Protein AF-A0A6A5R6V5-F1 (afdb_monomer_lite)

Sequence (221 aa):
SQDVYDMLATLRASPEIQVDLPNLWADQGAGVAKPYTSAFLTALYIQCYESSQWHLCDLVADTWIRALQAANAQSHTSADRQRPLWRANAALEARFRAGRMGFKRDAVNLHIDVEDPVVHADVASFHAERLRELYAHTRPRAGARLLWADAVALAGRGVEGRFAACPEKWHPELCFDVMCTALRLVGRKLTLKIEERYEGAWCRYHEHGRHGLPCYRRLAA

Structure (mmCIF, N/CA/C/O backbone):
data_AF-A0A6A5R6V5-F1
#
_entry.id   AF-A0A6A5R6V5-F1
#
loop_
_atom_site.group_PDB
_atom_site.id
_atom_site.type_symbol
_atom_site.label_atom_id
_atom_site.label_alt_id
_atom_site.label_comp_id
_atom_site.label_asym_id
_atom_site.label_entity_id
_atom_site.label_seq_id
_atom_site.pdbx_PDB_ins_code
_atom_site.Cartn_x
_atom_site.Cartn_y
_atom_site.Cartn_z
_atom_site.occupancy
_atom_site.B_iso_or_equiv
_atom_site.auth_seq_id
_atom_site.auth_comp_id
_atom_site.auth_asym_id
_atom_site.auth_atom_id
_atom_site.pdbx_PDB_model_num
ATOM 1 N N . SER A 1 1 ? 4.387 14.420 12.772 1.00 79.38 1 SER A N 1
ATOM 2 C CA . SER A 1 1 ? 3.888 15.734 12.315 1.00 79.38 1 SER A CA 1
ATOM 3 C C . SER A 1 1 ? 2.587 16.020 13.034 1.00 79.38 1 SER A C 1
ATOM 5 O O . SER A 1 1 ? 1.855 15.057 13.239 1.00 79.38 1 SER A O 1
ATOM 7 N N . GLN A 1 2 ? 2.297 17.272 13.400 1.00 85.75 2 GLN A N 1
ATOM 8 C CA . GLN A 1 2 ? 1.015 17.644 14.017 1.00 85.75 2 GLN A CA 1
ATOM 9 C C . GLN A 1 2 ? -0.165 17.246 13.113 1.00 85.75 2 GLN A C 1
ATOM 11 O O . GLN A 1 2 ? -1.058 16.546 13.573 1.00 85.75 2 GLN A O 1
ATOM 16 N N . ASP A 1 3 ? -0.050 17.480 11.799 1.00 88.38 3 ASP A N 1
ATOM 17 C CA . ASP A 1 3 ? -1.062 17.100 10.802 1.00 88.38 3 ASP A CA 1
ATOM 18 C C . ASP A 1 3 ? -1.464 15.608 10.857 1.00 88.38 3 ASP A C 1
ATOM 20 O O . ASP A 1 3 ? -2.609 15.252 10.595 1.00 88.38 3 ASP A O 1
ATOM 24 N N . VAL A 1 4 ? -0.523 14.706 11.177 1.00 92.50 4 VAL A N 1
ATOM 25 C CA . VAL A 1 4 ? -0.802 13.257 11.264 1.00 92.50 4 VAL A CA 1
ATOM 26 C C . VAL A 1 4 ? -1.625 12.943 12.511 1.00 92.50 4 VAL A C 1
ATOM 28 O O . VAL A 1 4 ? -2.528 12.110 12.454 1.00 92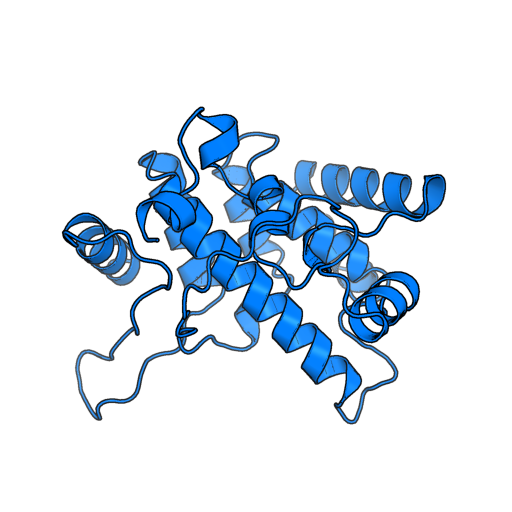.50 4 VAL A O 1
ATOM 31 N N . TYR A 1 5 ? -1.334 13.617 13.626 1.00 91.94 5 TYR A N 1
ATOM 32 C CA . TY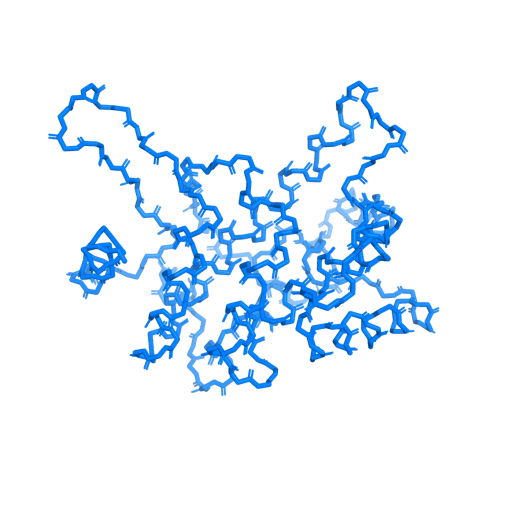R A 1 5 ? -2.111 13.477 14.854 1.00 91.94 5 TYR A CA 1
ATOM 33 C C . TYR A 1 5 ? -3.516 14.051 14.688 1.00 91.94 5 TYR A C 1
ATOM 35 O O . TYR A 1 5 ? -4.475 13.400 15.097 1.00 91.94 5 TYR A O 1
ATOM 43 N N . ASP A 1 6 ? -3.645 15.207 14.038 1.00 91.12 6 ASP A N 1
ATOM 44 C CA . ASP A 1 6 ? -4.939 15.844 13.782 1.00 91.12 6 ASP A CA 1
ATOM 45 C C . ASP A 1 6 ? -5.804 14.983 12.851 1.00 91.12 6 ASP A C 1
ATOM 47 O O . ASP A 1 6 ? -6.993 14.775 13.106 1.00 91.12 6 ASP A O 1
ATOM 51 N N . MET A 1 7 ? -5.195 14.392 11.816 1.00 93.38 7 MET A N 1
ATOM 52 C CA . MET A 1 7 ? -5.863 13.425 10.944 1.00 93.38 7 MET A CA 1
ATOM 53 C C . MET A 1 7 ? -6.328 12.188 11.718 1.00 93.38 7 MET A C 1
ATOM 55 O O . MET A 1 7 ? -7.483 11.784 11.610 1.00 93.38 7 MET A O 1
ATOM 59 N N . LEU A 1 8 ? -5.460 11.596 12.544 1.00 93.88 8 LEU A N 1
ATOM 60 C CA . LEU A 1 8 ? -5.829 10.437 13.356 1.00 93.88 8 LEU A CA 1
ATOM 61 C C . LEU A 1 8 ? -6.948 10.772 14.353 1.00 93.88 8 LEU A C 1
ATOM 63 O O . LEU A 1 8 ? -7.854 9.964 14.551 1.00 93.88 8 LEU A O 1
ATOM 67 N N . ALA A 1 9 ? -6.907 11.952 14.973 1.00 92.75 9 ALA A N 1
ATOM 68 C CA . ALA A 1 9 ? -7.961 12.424 15.863 1.00 92.75 9 ALA A CA 1
ATOM 69 C C . ALA A 1 9 ? -9.291 12.580 15.114 1.00 92.75 9 ALA A C 1
ATOM 71 O O . ALA A 1 9 ? -10.316 12.110 15.604 1.00 92.75 9 ALA A O 1
ATOM 72 N N . THR A 1 10 ? -9.259 13.148 13.906 1.00 92.50 10 THR A N 1
ATOM 73 C CA . THR A 1 10 ? -10.432 13.295 13.031 1.00 92.50 10 THR A CA 1
ATOM 74 C C . THR A 1 10 ? -11.035 11.936 12.678 1.00 92.50 10 THR A C 1
ATOM 76 O O . THR A 1 10 ? -12.225 11.716 12.887 1.00 92.50 10 THR A O 1
ATOM 79 N N . LEU A 1 11 ? -10.207 10.988 12.230 1.00 93.44 11 LEU A N 1
ATOM 80 C CA . LEU A 1 11 ? -10.645 9.632 11.886 1.00 93.44 11 LEU A CA 1
ATOM 81 C C . LEU A 1 11 ? -11.260 8.894 13.083 1.00 93.44 11 LEU A C 1
ATOM 83 O O . LEU A 1 11 ? -12.240 8.176 12.926 1.00 93.44 11 LEU A O 1
ATOM 87 N N . ARG A 1 12 ? -10.704 9.079 14.286 1.00 92.12 12 ARG A N 1
ATOM 88 C CA . ARG A 1 12 ? -11.209 8.458 15.522 1.00 92.12 12 ARG A CA 1
ATOM 89 C C . ARG A 1 12 ? -12.477 9.110 16.060 1.00 92.12 12 ARG A C 1
ATOM 91 O O . ARG A 1 12 ? -13.238 8.446 16.756 1.00 92.12 12 ARG A O 1
ATOM 98 N N . ALA A 1 13 ? -12.659 10.403 15.809 1.00 91.62 13 ALA A N 1
ATOM 99 C CA . ALA A 1 13 ? -13.844 11.143 16.221 1.00 91.62 13 ALA A CA 1
ATOM 100 C C . ALA A 1 13 ? -15.041 10.893 15.292 1.00 91.62 13 ALA A C 1
ATOM 102 O O . ALA A 1 13 ? -16.168 11.211 15.670 1.00 91.62 13 ALA A O 1
ATOM 103 N N . SER A 1 14 ? -14.811 10.331 14.099 1.00 89.31 14 SER A N 1
ATOM 104 C CA . SER A 1 14 ? -15.886 10.018 13.164 1.00 89.31 14 SER A CA 1
ATOM 105 C C . SER A 1 14 ? -16.826 8.946 13.736 1.00 89.31 14 SER A C 1
ATOM 107 O O . SER A 1 14 ? -16.354 7.888 14.162 1.00 89.31 14 SER A O 1
ATOM 109 N N . PRO A 1 15 ? -18.153 9.180 13.740 1.00 85.88 15 PRO A N 1
ATOM 110 C CA . PRO A 1 15 ? -19.129 8.177 14.159 1.00 85.88 15 PRO A CA 1
ATOM 111 C C . PRO A 1 15 ? -19.318 7.062 13.116 1.00 85.88 15 PRO A C 1
ATOM 113 O O . PRO A 1 15 ? -19.868 6.011 13.441 1.00 85.88 15 PRO A O 1
ATOM 116 N N . GLU A 1 16 ? -18.870 7.282 11.877 1.00 88.81 16 GLU A N 1
ATOM 117 C CA . GLU A 1 16 ? -19.032 6.359 10.754 1.00 88.81 16 GLU A CA 1
ATOM 118 C C . GLU A 1 16 ? -17.730 5.616 10.442 1.00 88.81 16 GLU A C 1
ATOM 120 O O . GLU A 1 16 ? -16.633 6.184 10.494 1.00 88.81 16 GLU A O 1
ATOM 125 N N . ILE A 1 17 ? -17.845 4.342 10.050 1.00 89.44 17 ILE A N 1
ATOM 126 C CA . ILE A 1 17 ? -16.700 3.564 9.571 1.00 89.44 17 ILE A CA 1
ATOM 127 C C . ILE A 1 17 ? -16.262 4.117 8.216 1.00 89.44 17 ILE A C 1
ATOM 129 O O . ILE A 1 17 ? -16.944 3.949 7.211 1.00 89.44 17 ILE A O 1
ATOM 133 N N . GLN A 1 18 ? -15.098 4.757 8.203 1.00 91.25 18 GLN A N 1
ATOM 134 C CA . GLN A 1 18 ? -14.532 5.365 7.003 1.00 91.25 18 GLN A CA 1
ATOM 135 C C . GLN A 1 18 ? -14.108 4.292 5.991 1.00 91.25 18 GLN A C 1
ATOM 137 O O . GLN A 1 18 ? -13.439 3.320 6.359 1.00 91.25 18 GLN A O 1
ATOM 142 N N . VAL A 1 19 ? -14.483 4.477 4.721 1.00 90.25 19 VAL A N 1
ATOM 143 C CA . VAL A 1 19 ? -14.123 3.589 3.596 1.00 90.25 19 VAL A CA 1
ATOM 144 C C . VAL A 1 19 ? -13.002 4.155 2.715 1.00 90.25 19 VAL A C 1
ATOM 146 O O . VAL A 1 19 ? -12.266 3.386 2.086 1.00 90.25 19 VAL A O 1
ATOM 149 N N . ASP A 1 20 ? -12.794 5.468 2.791 1.00 89.69 20 ASP A N 1
ATOM 150 C CA . ASP A 1 20 ? -11.700 6.262 2.227 1.00 89.69 20 ASP A CA 1
ATOM 151 C C . ASP A 1 20 ? -11.066 7.185 3.286 1.00 89.69 20 ASP A C 1
ATOM 153 O O . ASP A 1 20 ? -11.563 7.352 4.401 1.00 89.69 20 ASP A O 1
ATOM 157 N N . LEU A 1 21 ? -9.881 7.719 2.972 1.00 92.62 21 LEU A N 1
ATOM 158 C CA . LEU A 1 21 ? -9.271 8.764 3.792 1.00 92.62 21 LEU A CA 1
ATOM 159 C C . LEU A 1 21 ? -9.893 10.114 3.411 1.00 92.62 21 LEU A C 1
ATOM 161 O O . LEU A 1 21 ? -9.999 10.404 2.219 1.00 92.62 21 LEU A O 1
ATOM 165 N N . PRO A 1 22 ? -10.210 10.987 4.382 1.00 90.81 22 PRO A N 1
ATOM 166 C CA . PRO A 1 22 ? -10.761 12.304 4.088 1.00 90.81 22 PRO A CA 1
ATOM 167 C C . PRO A 1 22 ? -9.733 13.178 3.362 1.00 90.81 22 PRO A C 1
ATOM 169 O O . PRO A 1 22 ? -8.525 13.001 3.514 1.00 90.81 22 PRO A O 1
ATOM 172 N N . ASN A 1 23 ? -10.184 14.175 2.605 1.00 88.19 23 ASN A N 1
ATOM 173 C CA . ASN A 1 23 ? -9.272 15.119 1.961 1.00 88.19 23 ASN A CA 1
ATOM 174 C C . ASN A 1 23 ? -8.498 15.953 2.996 1.00 88.19 23 ASN A C 1
ATOM 176 O O . ASN A 1 23 ? -9.068 16.441 3.973 1.00 88.19 23 ASN A O 1
ATOM 180 N N . LEU A 1 24 ? -7.197 16.150 2.761 1.00 85.62 24 LEU A N 1
ATOM 181 C CA . LEU A 1 24 ? -6.406 17.131 3.502 1.00 85.62 24 LEU A CA 1
ATOM 182 C C . LEU A 1 24 ? -6.682 18.519 2.926 1.00 85.62 24 LEU A C 1
ATOM 184 O O . LEU A 1 2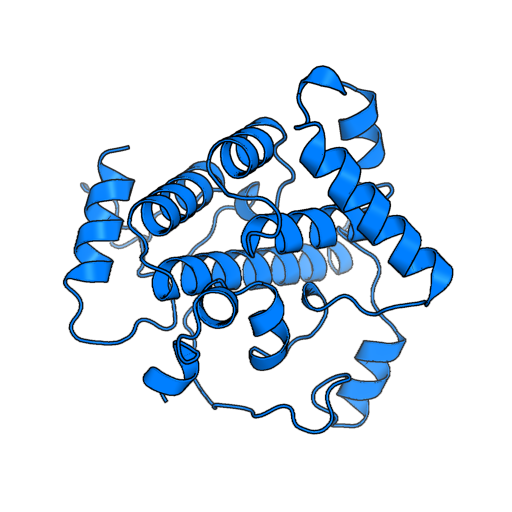4 ? -6.701 18.690 1.711 1.00 85.62 24 LEU A O 1
ATOM 188 N N . TRP A 1 25 ? -6.816 19.526 3.780 1.00 83.12 25 TRP A N 1
ATOM 189 C CA . TRP A 1 25 ? -7.005 20.916 3.363 1.00 83.12 25 TRP A CA 1
ATOM 190 C C . TRP A 1 25 ? -5.857 21.773 3.895 1.00 83.12 25 TRP A C 1
ATOM 192 O O . TRP A 1 25 ? -5.294 21.476 4.946 1.00 83.12 25 TRP A O 1
ATOM 202 N N . ALA A 1 26 ? -5.461 22.804 3.150 1.00 71.62 26 ALA A N 1
ATOM 203 C CA . ALA A 1 26 ? -4.475 23.768 3.630 1.00 71.62 26 ALA A CA 1
ATOM 204 C C . ALA A 1 26 ? -5.142 24.794 4.563 1.00 71.62 26 ALA A C 1
ATOM 206 O O . ALA A 1 26 ? -6.213 25.306 4.236 1.00 71.62 26 ALA A O 1
ATOM 207 N N . ASP A 1 27 ? -4.478 25.145 5.671 1.00 64.50 27 ASP A N 1
ATOM 208 C CA . ASP A 1 27 ? -4.989 26.077 6.697 1.00 64.50 27 ASP A CA 1
ATOM 209 C C . ASP A 1 27 ? -5.347 27.470 6.152 1.00 64.50 27 ASP A C 1
ATOM 211 O O . ASP A 1 27 ? -6.126 28.206 6.756 1.00 64.50 27 ASP A O 1
ATOM 215 N N . GLN A 1 28 ? -4.776 27.855 5.007 1.00 57.41 28 GLN A N 1
ATOM 216 C CA . GLN A 1 28 ? -4.964 29.167 4.395 1.00 57.41 28 GLN A CA 1
ATOM 217 C C . GLN A 1 28 ? -5.173 29.056 2.878 1.00 57.41 28 GLN A C 1
ATOM 219 O O . GLN A 1 28 ? -4.309 29.419 2.085 1.00 57.41 28 GLN A O 1
ATOM 224 N N . GLY A 1 29 ? -6.359 28.601 2.469 1.00 49.41 29 GLY A N 1
ATOM 225 C CA . GLY A 1 29 ? -6.965 29.075 1.224 1.00 49.41 29 GLY A CA 1
ATOM 226 C C . GLY A 1 29 ? -7.241 28.054 0.116 1.00 49.41 29 GLY A C 1
ATOM 227 O O . GLY A 1 29 ? -6.498 27.109 -0.130 1.00 49.41 29 GLY A O 1
ATOM 228 N N . ALA A 1 30 ? -8.320 28.377 -0.603 1.00 56.09 30 ALA A N 1
ATOM 229 C CA . ALA A 1 30 ? -8.713 27.956 -1.950 1.00 56.09 30 ALA A CA 1
ATOM 230 C C . ALA A 1 30 ? -9.536 26.673 -2.150 1.00 56.09 30 ALA A C 1
ATOM 232 O O . ALA A 1 30 ? -9.847 26.377 -3.299 1.00 56.09 30 ALA A O 1
ATOM 233 N N . GLY A 1 31 ? -9.956 25.941 -1.111 1.00 69.75 31 GLY A N 1
ATOM 234 C CA . GLY A 1 31 ? -10.801 24.752 -1.332 1.00 69.75 31 GLY A CA 1
ATOM 235 C C . GLY A 1 31 ? -10.143 23.727 -2.269 1.00 69.75 31 GLY A C 1
ATOM 236 O O . GLY A 1 31 ? -10.831 23.000 -2.981 1.00 69.75 31 GLY A O 1
ATOM 237 N N . VAL A 1 32 ? -8.805 23.694 -2.288 1.00 76.75 32 VAL A N 1
ATOM 238 C CA . VAL A 1 32 ? -8.000 22.718 -3.025 1.00 76.75 32 VAL A CA 1
ATOM 239 C C . VAL A 1 32 ? -7.457 21.714 -2.020 1.00 76.75 32 VAL A C 1
ATOM 241 O O . VAL A 1 32 ? -6.798 22.093 -1.050 1.00 76.75 32 VAL A O 1
ATOM 244 N N . ALA A 1 33 ? -7.734 20.433 -2.255 1.00 83.94 33 ALA A N 1
ATOM 245 C CA . ALA A 1 33 ? -7.231 19.364 -1.410 1.00 83.94 33 ALA A CA 1
ATOM 246 C C . ALA A 1 33 ? -5.699 19.256 -1.528 1.00 83.94 33 ALA A C 1
ATOM 248 O O . ALA A 1 33 ? -5.141 19.165 -2.626 1.00 83.94 33 ALA A O 1
ATOM 249 N N . LYS A 1 34 ? -5.009 19.256 -0.385 1.00 90.12 34 LYS A N 1
ATOM 250 C CA . LYS A 1 34 ? -3.578 18.963 -0.272 1.00 90.12 34 LYS A CA 1
ATOM 251 C C . LYS A 1 34 ? -3.375 17.467 -0.548 1.00 90.12 34 LYS A C 1
ATOM 253 O O . LYS A 1 34 ? -4.055 16.644 0.060 1.00 90.12 34 LYS A O 1
ATOM 258 N N . PRO A 1 35 ? -2.436 17.082 -1.424 1.00 93.31 35 PRO A N 1
ATOM 259 C CA . PRO A 1 35 ? -2.226 15.678 -1.720 1.00 93.31 35 PRO A CA 1
ATOM 260 C C . PRO A 1 35 ? -1.561 14.950 -0.542 1.00 93.31 35 PRO A C 1
ATOM 262 O O . PRO A 1 35 ? -0.609 15.457 0.062 1.00 93.31 35 PRO A O 1
ATOM 265 N N . TYR A 1 36 ? -2.008 13.730 -0.253 1.00 95.75 36 TYR A N 1
ATOM 266 C CA . TYR A 1 36 ? -1.311 12.820 0.656 1.00 95.75 36 TYR A CA 1
ATOM 267 C C . TYR A 1 36 ? 0.047 12.427 0.076 1.00 95.75 36 TYR A C 1
ATOM 269 O O . TYR A 1 36 ? 0.132 12.007 -1.074 1.00 95.75 36 TYR A O 1
ATOM 277 N N . THR A 1 37 ? 1.112 12.527 0.870 1.00 97.00 37 THR A N 1
ATOM 278 C CA . THR A 1 37 ? 2.468 12.118 0.467 1.00 97.00 37 THR A CA 1
ATOM 279 C C . THR A 1 37 ? 2.832 10.749 1.031 1.00 97.00 37 THR A C 1
ATOM 281 O O . THR A 1 37 ? 2.224 10.276 1.998 1.00 97.00 37 THR A O 1
ATOM 284 N N . SER A 1 38 ? 3.879 10.125 0.483 1.00 97.25 38 SER A N 1
ATOM 285 C CA . SER A 1 38 ? 4.420 8.867 1.023 1.00 97.25 3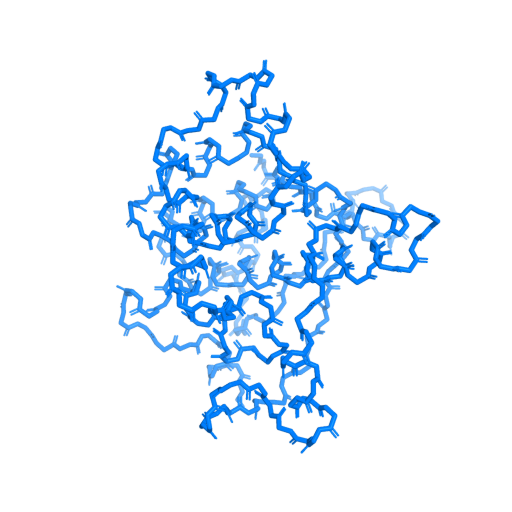8 SER A CA 1
ATOM 286 C C . SER A 1 38 ? 4.819 8.994 2.496 1.00 97.25 38 SER A C 1
ATOM 288 O O . SER A 1 38 ? 4.548 8.100 3.299 1.00 97.25 38 SER A O 1
ATOM 290 N N . ALA A 1 39 ? 5.418 10.131 2.865 1.00 97.50 39 ALA A N 1
ATOM 291 C CA . ALA A 1 39 ? 5.825 10.433 4.230 1.00 97.50 39 ALA A CA 1
ATOM 292 C C . ALA A 1 39 ? 4.623 10.514 5.176 1.00 97.50 39 ALA A C 1
ATOM 294 O O . ALA A 1 39 ? 4.655 9.923 6.254 1.00 97.50 39 ALA A O 1
ATOM 295 N N . PHE A 1 40 ? 3.555 11.201 4.757 1.00 97.38 40 PHE A N 1
ATOM 296 C CA . PHE A 1 40 ? 2.345 11.334 5.560 1.00 97.38 40 PHE A CA 1
ATOM 297 C C . PHE A 1 40 ? 1.670 9.981 5.786 1.00 97.38 40 PHE A C 1
ATOM 299 O O . PHE A 1 40 ? 1.410 9.617 6.929 1.00 97.38 40 PHE A O 1
ATOM 306 N N . LEU A 1 41 ? 1.422 9.215 4.717 1.00 97.88 41 LEU A N 1
ATOM 307 C CA . LEU A 1 41 ? 0.736 7.922 4.820 1.00 97.88 41 LEU A CA 1
ATOM 308 C C . LEU A 1 41 ? 1.545 6.900 5.623 1.00 97.88 41 LEU A C 1
ATOM 310 O O . LEU A 1 41 ? 0.968 6.142 6.397 1.00 97.88 41 LEU A O 1
ATOM 314 N N . THR A 1 42 ? 2.876 6.904 5.493 1.00 98.44 42 THR A N 1
ATOM 315 C CA . THR A 1 42 ? 3.750 6.028 6.293 1.00 98.44 42 THR A CA 1
ATOM 316 C C . THR A 1 42 ? 3.641 6.363 7.777 1.00 98.44 42 THR A C 1
ATOM 318 O O . THR A 1 42 ? 3.397 5.471 8.587 1.00 98.44 42 THR A O 1
ATOM 321 N N . ALA A 1 43 ? 3.753 7.647 8.130 1.00 98.25 43 ALA A N 1
ATOM 322 C CA . ALA A 1 43 ? 3.619 8.093 9.511 1.00 98.25 43 ALA A CA 1
ATOM 323 C C . ALA A 1 43 ? 2.215 7.813 10.070 1.00 98.25 43 ALA A C 1
ATOM 325 O O . ALA A 1 43 ? 2.097 7.346 11.200 1.00 98.25 43 ALA A O 1
ATOM 326 N N . LEU A 1 44 ? 1.158 8.043 9.282 1.00 98.19 44 LEU A N 1
ATOM 327 C CA . LEU A 1 44 ? -0.217 7.743 9.681 1.00 98.19 44 LEU A CA 1
ATOM 328 C C . LEU A 1 44 ? -0.410 6.243 9.931 1.00 98.19 44 LEU A C 1
ATOM 330 O O . LEU A 1 44 ? -0.945 5.879 10.973 1.00 98.19 44 LEU A O 1
ATOM 334 N N . TYR A 1 45 ? 0.069 5.372 9.035 1.00 98.56 45 TYR A N 1
ATOM 335 C CA . TYR A 1 45 ? -0.005 3.922 9.241 1.00 98.56 45 TYR A CA 1
ATOM 336 C C . TYR A 1 45 ? 0.701 3.505 10.530 1.00 98.56 45 TYR A C 1
ATOM 338 O O . TYR A 1 45 ? 0.136 2.747 11.312 1.00 98.56 45 TYR A O 1
ATOM 346 N N . ILE A 1 46 ? 1.921 4.001 10.762 1.00 98.44 46 ILE A N 1
ATOM 347 C CA . ILE A 1 46 ? 2.694 3.693 11.972 1.00 98.44 46 ILE A CA 1
ATOM 348 C C . ILE A 1 46 ? 1.921 4.117 13.222 1.00 98.44 46 ILE A C 1
ATOM 350 O O . ILE A 1 46 ? 1.749 3.305 14.125 1.00 98.44 46 ILE A O 1
ATOM 354 N N . GLN A 1 47 ? 1.373 5.333 13.246 1.00 98.00 47 GLN A N 1
ATOM 355 C CA . GLN A 1 47 ? 0.586 5.825 14.379 1.00 98.00 47 GLN A CA 1
ATOM 356 C C . GLN A 1 47 ? -0.687 5.000 14.606 1.00 98.00 47 GLN A C 1
ATOM 358 O O . GLN A 1 47 ? -0.988 4.625 15.742 1.00 98.00 47 GLN A O 1
ATOM 363 N N . CYS A 1 48 ? -1.421 4.652 13.544 1.00 97.81 48 CYS A N 1
ATOM 364 C CA . CYS A 1 48 ? -2.567 3.744 13.631 1.00 97.81 48 CYS A CA 1
ATOM 365 C C . CYS A 1 48 ? -2.151 2.375 14.184 1.00 97.81 48 CYS A C 1
ATOM 367 O O . CYS A 1 48 ? -2.852 1.802 15.015 1.00 97.81 48 CYS A O 1
ATOM 369 N N . TYR A 1 49 ? -1.001 1.865 13.749 1.00 98.31 49 TYR A N 1
ATOM 370 C CA . TYR A 1 49 ? -0.493 0.562 14.145 1.00 98.31 49 TYR A CA 1
ATOM 371 C C . TYR A 1 49 ? -0.069 0.538 15.621 1.00 98.31 49 TYR A C 1
ATOM 373 O O . TYR A 1 49 ? -0.466 -0.353 16.370 1.00 98.31 49 TYR A O 1
ATOM 381 N N . GLU A 1 50 ? 0.680 1.545 16.070 1.00 97.06 50 GLU A N 1
ATOM 382 C CA . GLU A 1 50 ? 1.119 1.696 17.462 1.00 97.06 50 GLU A CA 1
ATOM 383 C C . GLU A 1 50 ? -0.068 1.909 18.418 1.00 97.06 50 GLU A C 1
ATOM 385 O O . GLU A 1 50 ? -0.077 1.385 19.531 1.00 97.06 50 GLU A O 1
ATOM 390 N N . SER A 1 51 ? -1.119 2.602 17.967 1.00 97.00 51 SER A N 1
ATOM 391 C CA . SER A 1 51 ? -2.351 2.840 18.737 1.00 97.00 51 SER A CA 1
ATOM 392 C C . SER A 1 51 ? -3.440 1.773 18.550 1.00 97.00 51 SER A C 1
ATOM 394 O O . SER A 1 51 ? -4.578 1.959 18.992 1.00 97.00 51 SER A O 1
ATOM 396 N N . SER A 1 52 ? -3.105 0.642 17.920 1.00 96.94 52 SER A N 1
ATOM 397 C CA . SER A 1 52 ? -4.008 -0.495 17.686 1.00 96.94 52 SER A CA 1
ATOM 398 C C . SER A 1 52 ? -5.300 -0.169 16.922 1.00 96.94 52 SER A C 1
ATOM 400 O O . SER A 1 52 ? -6.318 -0.845 17.071 1.00 96.94 52 SER A O 1
ATOM 402 N N . GLN A 1 53 ? -5.269 0.854 16.070 1.00 96.88 53 GLN A N 1
ATOM 403 C CA . GLN A 1 53 ? -6.376 1.245 15.197 1.00 96.88 53 GLN A CA 1
ATOM 404 C C . GLN A 1 53 ? -6.338 0.420 13.902 1.00 96.88 53 GLN A C 1
ATOM 406 O O . GLN A 1 53 ? -5.980 0.911 12.830 1.00 96.88 53 GLN A O 1
ATOM 411 N N . TRP A 1 54 ? -6.678 -0.868 13.995 1.00 96.94 54 TRP A N 1
ATOM 412 C CA . TRP A 1 54 ? -6.483 -1.826 12.897 1.00 96.94 54 TRP A CA 1
ATOM 413 C C . TRP A 1 54 ? -7.303 -1.509 11.645 1.00 96.94 54 TRP A C 1
ATOM 415 O O . TRP A 1 54 ? -6.772 -1.599 10.545 1.00 96.94 54 TRP A O 1
ATOM 425 N N . HIS A 1 55 ? -8.549 -1.055 11.792 1.00 95.88 55 HIS A N 1
ATOM 426 C CA . HIS A 1 55 ? -9.353 -0.624 10.642 1.00 95.88 55 HIS A CA 1
ATOM 427 C C . HIS A 1 55 ? -8.748 0.597 9.937 1.00 95.88 55 HIS A C 1
ATOM 429 O O . HIS A 1 55 ? -8.790 0.683 8.715 1.00 95.88 55 HIS A O 1
ATOM 435 N N . LEU A 1 56 ? -8.122 1.512 10.683 1.00 96.88 56 LEU A N 1
ATOM 436 C CA . LEU A 1 56 ? -7.432 2.656 10.085 1.00 96.88 56 LEU A CA 1
ATOM 437 C C . LEU A 1 56 ? -6.117 2.239 9.410 1.00 96.88 56 LEU A C 1
ATOM 439 O O . LEU A 1 56 ? -5.742 2.820 8.396 1.00 96.88 56 LEU A O 1
ATOM 443 N N . CYS A 1 57 ? -5.435 1.203 9.912 1.00 97.75 57 CYS A N 1
ATOM 444 C CA . CYS A 1 57 ? -4.313 0.590 9.190 1.00 97.75 57 CYS A CA 1
ATOM 445 C C . CYS A 1 57 ? -4.775 0.032 7.836 1.00 97.75 57 CYS A C 1
ATOM 447 O O . CYS A 1 57 ? -4.107 0.239 6.824 1.00 97.75 57 CYS A O 1
ATOM 449 N N . ASP A 1 58 ? -5.927 -0.644 7.816 1.00 96.31 58 ASP A N 1
ATOM 450 C CA . ASP A 1 58 ? -6.516 -1.220 6.603 1.00 96.31 58 ASP A CA 1
ATOM 451 C C . ASP A 1 58 ? -6.891 -0.139 5.587 1.00 96.31 58 ASP A C 1
ATOM 453 O O . ASP A 1 58 ? -6.592 -0.276 4.403 1.00 96.31 58 ASP A O 1
ATOM 457 N N . LEU A 1 59 ? -7.464 0.966 6.067 1.00 95.50 59 LEU A N 1
ATOM 458 C CA . LEU A 1 59 ? -7.818 2.132 5.264 1.00 95.50 59 LEU A CA 1
ATOM 459 C C . LEU A 1 59 ? -6.601 2.756 4.560 1.00 95.50 59 LEU A C 1
ATOM 461 O O . LEU A 1 59 ? -6.638 3.065 3.364 1.00 95.50 59 LEU A O 1
ATOM 465 N N . VAL A 1 60 ? -5.489 2.901 5.288 1.00 97.25 60 VAL A N 1
ATOM 466 C CA . VAL A 1 60 ? -4.229 3.395 4.713 1.00 97.25 60 VAL A CA 1
ATOM 467 C C . VAL A 1 60 ? -3.639 2.377 3.730 1.00 97.25 60 VAL A C 1
ATOM 469 O O . VAL A 1 60 ? -3.165 2.761 2.659 1.00 97.25 60 VAL A O 1
ATOM 472 N N . ALA A 1 61 ? -3.706 1.079 4.045 1.00 97.12 61 ALA A N 1
ATOM 473 C CA . ALA A 1 61 ? -3.241 0.023 3.149 1.00 97.12 61 ALA A CA 1
ATOM 474 C C . ALA A 1 61 ? -4.012 0.005 1.821 1.00 97.12 61 ALA A C 1
ATOM 476 O O . ALA A 1 61 ? -3.398 -0.119 0.761 1.00 97.12 61 ALA A O 1
ATOM 477 N N . ASP A 1 62 ? -5.327 0.193 1.861 1.00 95.12 62 ASP A N 1
ATOM 478 C CA . ASP A 1 62 ? -6.162 0.260 0.663 1.00 95.12 62 ASP A CA 1
ATOM 479 C C . ASP A 1 62 ? -5.866 1.497 -0.186 1.00 95.12 62 ASP A C 1
ATOM 481 O O . ASP A 1 62 ? -5.772 1.388 -1.411 1.00 95.12 62 ASP A O 1
ATOM 485 N N . THR A 1 63 ? -5.600 2.639 0.454 1.00 95.69 63 THR A N 1
ATOM 486 C CA . THR A 1 63 ? -5.112 3.840 -0.241 1.00 95.69 63 THR A CA 1
ATOM 487 C C . THR A 1 63 ? -3.797 3.560 -0.980 1.00 95.69 63 THR A C 1
ATOM 489 O O . THR A 1 63 ? -3.657 3.919 -2.150 1.00 95.69 63 THR A O 1
ATOM 492 N N . TRP A 1 64 ? -2.837 2.865 -0.354 1.00 97.44 64 TRP A N 1
ATOM 493 C CA . TRP A 1 64 ? -1.599 2.465 -1.038 1.00 97.44 64 TRP A CA 1
ATOM 494 C C . TRP A 1 64 ? -1.844 1.512 -2.203 1.00 97.44 64 TRP A C 1
ATOM 496 O O . TRP A 1 64 ? -1.235 1.686 -3.257 1.00 97.44 64 TRP A O 1
ATOM 506 N N . ILE A 1 65 ? -2.715 0.513 -2.037 1.00 96.19 65 ILE A N 1
ATOM 507 C CA . ILE A 1 65 ? -3.022 -0.450 -3.100 1.00 96.19 65 ILE A CA 1
ATOM 508 C C . ILE A 1 65 ? -3.579 0.276 -4.322 1.00 96.19 65 ILE A C 1
ATOM 510 O O . ILE A 1 65 ? -3.060 0.083 -5.422 1.00 96.19 65 ILE A O 1
ATOM 514 N N . ARG A 1 66 ? -4.573 1.150 -4.135 1.00 94.75 66 ARG A N 1
ATOM 515 C CA . ARG A 1 66 ? -5.177 1.913 -5.235 1.00 94.75 66 ARG A CA 1
ATOM 516 C C . ARG A 1 66 ? -4.178 2.869 -5.879 1.00 94.75 66 ARG A C 1
ATOM 518 O O . ARG A 1 66 ? -4.066 2.877 -7.103 1.00 94.75 66 ARG A O 1
ATOM 525 N N . ALA A 1 67 ? -3.362 3.571 -5.089 1.00 95.69 67 ALA A N 1
ATOM 526 C CA . ALA A 1 67 ? -2.300 4.430 -5.617 1.00 95.69 67 ALA A CA 1
ATOM 527 C C . ALA A 1 67 ? -1.262 3.646 -6.445 1.00 95.69 67 ALA A C 1
ATOM 529 O O . ALA A 1 67 ? -0.874 4.081 -7.530 1.00 95.69 67 ALA A O 1
ATOM 530 N N . LEU A 1 68 ? -0.836 2.467 -5.980 1.00 96.44 68 LEU A N 1
ATOM 531 C CA . LEU A 1 68 ? 0.103 1.602 -6.701 1.00 96.44 68 LEU A CA 1
ATOM 532 C C . LEU A 1 68 ? -0.521 1.025 -7.983 1.00 96.44 68 LEU A C 1
ATOM 534 O O . LEU A 1 68 ? 0.136 0.983 -9.024 1.00 96.44 68 LEU A O 1
ATOM 538 N N . GLN A 1 69 ? -1.792 0.618 -7.940 1.00 94.31 69 GLN A N 1
ATOM 539 C CA . GLN A 1 69 ? -2.528 0.147 -9.116 1.00 94.31 69 GLN A CA 1
ATOM 540 C C . GLN A 1 69 ? -2.712 1.259 -10.156 1.00 94.31 69 GLN A C 1
ATOM 542 O O . GLN A 1 69 ? -2.483 1.016 -11.344 1.00 94.31 69 GLN A O 1
ATOM 547 N N . ALA A 1 70 ? -3.055 2.475 -9.722 1.00 93.69 70 ALA A N 1
ATOM 548 C CA . ALA A 1 70 ? -3.177 3.650 -10.581 1.00 93.69 70 ALA A CA 1
ATOM 549 C C . ALA A 1 70 ? -1.830 4.027 -11.216 1.00 93.69 70 ALA A C 1
ATOM 551 O O . ALA A 1 70 ? -1.749 4.189 -12.435 1.00 93.69 70 ALA A O 1
ATOM 552 N N . ALA A 1 71 ? -0.753 4.071 -10.425 1.00 93.56 71 ALA A N 1
ATOM 553 C CA . ALA A 1 71 ? 0.599 4.327 -10.921 1.00 93.56 71 ALA A CA 1
ATOM 554 C C . ALA A 1 71 ? 1.047 3.259 -11.930 1.00 93.56 71 ALA A C 1
ATOM 556 O O . ALA A 1 71 ? 1.615 3.580 -12.978 1.00 93.56 71 ALA A O 1
ATOM 557 N N . ASN A 1 72 ? 0.738 1.985 -11.668 1.00 93.75 72 ASN A N 1
ATOM 558 C CA . ASN A 1 72 ? 0.999 0.922 -12.625 1.00 93.75 72 ASN A CA 1
ATOM 559 C C . ASN A 1 72 ? 0.204 1.129 -13.921 1.00 93.75 72 ASN A C 1
ATOM 561 O O . ASN A 1 72 ? 0.802 1.125 -14.995 1.00 93.75 72 ASN A O 1
ATOM 565 N N . ALA A 1 73 ? -1.107 1.371 -13.847 1.00 92.00 73 ALA A N 1
ATOM 566 C CA . ALA A 1 73 ? -1.938 1.623 -15.025 1.00 92.00 73 ALA A CA 1
ATOM 567 C C . ALA A 1 73 ? -1.405 2.800 -15.865 1.00 92.00 73 ALA A C 1
ATOM 569 O O . ALA A 1 73 ? -1.244 2.665 -17.079 1.00 92.00 73 ALA A O 1
ATOM 570 N N . GLN A 1 74 ? -1.033 3.906 -15.215 1.00 91.44 74 GLN A N 1
ATOM 571 C CA . GLN A 1 74 ? -0.446 5.074 -15.872 1.00 91.44 74 GLN A CA 1
ATOM 572 C C . GLN A 1 74 ? 0.897 4.753 -16.543 1.00 91.44 74 GLN A C 1
ATOM 574 O O . GLN A 1 74 ? 1.166 5.221 -17.653 1.00 91.44 74 GLN A O 1
ATOM 579 N N . SER A 1 75 ? 1.735 3.926 -15.913 1.00 90.31 75 SER A N 1
ATOM 580 C CA . SER A 1 75 ? 3.025 3.524 -16.485 1.00 90.31 75 SER A CA 1
ATOM 581 C C . SER A 1 75 ? 2.871 2.760 -17.810 1.00 90.31 75 SER A C 1
ATOM 583 O O . SER A 1 75 ? 3.663 2.966 -18.729 1.00 90.31 75 SER A O 1
ATOM 585 N N . HIS A 1 76 ? 1.792 1.979 -17.969 1.00 88.38 76 HIS A N 1
ATOM 586 C CA . HIS A 1 76 ? 1.463 1.282 -19.223 1.00 88.38 76 HIS A CA 1
ATOM 587 C C . HIS A 1 76 ? 0.970 2.223 -20.331 1.00 88.38 76 HIS A C 1
ATOM 589 O O . HIS A 1 76 ? 1.102 1.900 -21.513 1.00 88.38 76 HIS A O 1
ATOM 595 N N . THR A 1 77 ? 0.412 3.386 -19.984 1.00 87.19 77 THR A N 1
ATOM 596 C CA . THR A 1 77 ? -0.080 4.367 -20.967 1.00 87.19 77 THR A CA 1
ATOM 597 C C . THR A 1 77 ? 0.940 5.448 -21.313 1.00 87.19 77 THR A C 1
ATOM 599 O O . THR A 1 77 ? 0.860 6.005 -22.409 1.00 87.19 77 THR A O 1
ATOM 602 N N . SER A 1 78 ? 1.886 5.728 -20.410 1.00 82.50 78 SER A N 1
ATOM 603 C CA . SER A 1 78 ? 2.921 6.764 -20.538 1.00 82.50 78 SER A CA 1
ATOM 604 C C . SER A 1 78 ? 3.831 6.575 -21.761 1.00 82.50 78 SER A C 1
ATOM 606 O O . SER A 1 78 ? 3.891 5.492 -22.337 1.00 82.50 78 SER A O 1
ATOM 608 N N . ALA A 1 79 ? 4.568 7.617 -22.162 1.00 74.50 79 ALA A N 1
ATOM 609 C CA . ALA A 1 79 ? 5.545 7.518 -23.253 1.00 74.50 79 ALA A CA 1
ATOM 610 C C . ALA A 1 79 ? 6.671 6.500 -22.960 1.00 74.50 79 ALA A C 1
ATOM 612 O O . ALA A 1 79 ? 7.212 5.901 -23.887 1.00 74.50 79 ALA A O 1
ATOM 613 N N . ASP A 1 80 ? 6.969 6.238 -21.681 1.00 67.38 80 ASP A N 1
ATOM 614 C CA . ASP A 1 80 ? 7.958 5.252 -21.230 1.00 67.38 80 ASP A CA 1
ATOM 615 C C . ASP A 1 80 ? 7.331 3.862 -20.996 1.00 67.38 80 ASP A C 1
ATOM 617 O O . ASP A 1 80 ? 7.551 3.202 -19.979 1.00 67.38 80 ASP A O 1
ATOM 621 N N . ARG A 1 81 ? 6.551 3.362 -21.969 1.00 67.06 81 ARG A N 1
ATOM 622 C CA . ARG A 1 81 ? 5.966 1.998 -21.912 1.00 67.06 81 ARG A CA 1
ATOM 623 C C . ARG A 1 81 ? 7.013 0.889 -21.810 1.00 67.06 81 ARG A C 1
ATOM 625 O O . ARG A 1 81 ? 6.673 -0.265 -21.564 1.00 67.06 81 ARG A O 1
ATOM 632 N N . GLN A 1 82 ? 8.280 1.221 -22.047 1.00 67.81 82 GLN A N 1
ATOM 633 C CA . GLN A 1 82 ? 9.401 0.295 -21.945 1.00 67.81 82 GLN A CA 1
ATOM 634 C C . GLN A 1 82 ? 9.682 -0.095 -20.485 1.00 67.81 82 GLN A C 1
ATOM 636 O O . GLN A 1 82 ? 10.349 -1.104 -20.245 1.00 67.81 82 GLN A O 1
ATOM 641 N N . ARG A 1 83 ? 9.185 0.679 -19.507 1.00 72.62 83 ARG A N 1
ATOM 642 C CA . ARG A 1 83 ? 9.447 0.471 -18.077 1.00 72.62 83 ARG A CA 1
ATOM 643 C C . ARG A 1 83 ? 8.185 0.678 -17.230 1.00 72.62 83 ARG A C 1
ATOM 645 O O . ARG A 1 83 ? 8.129 1.617 -16.437 1.00 72.62 83 ARG A O 1
ATOM 652 N N . PRO A 1 84 ? 7.171 -0.197 -17.363 1.00 83.81 84 PRO A N 1
ATOM 653 C CA . PRO A 1 84 ? 6.018 -0.136 -16.478 1.00 83.81 84 PRO A CA 1
ATOM 654 C C . PRO A 1 84 ? 6.437 -0.388 -15.023 1.00 83.81 84 PRO A C 1
ATOM 656 O O . PRO A 1 84 ? 7.432 -1.080 -14.785 1.00 83.81 84 PRO A O 1
ATOM 659 N N . LEU A 1 85 ? 5.656 0.123 -14.062 1.00 89.75 85 LEU A N 1
ATOM 660 C CA . LEU A 1 85 ? 5.894 -0.102 -12.633 1.00 89.75 85 LEU A CA 1
ATOM 661 C C . LEU A 1 85 ? 5.990 -1.599 -12.348 1.00 89.75 85 LEU A C 1
ATOM 663 O O . LEU A 1 85 ? 6.948 -2.021 -11.715 1.00 89.75 85 LEU A O 1
ATOM 667 N N . TRP A 1 86 ? 5.056 -2.395 -12.878 1.00 91.50 86 TRP A N 1
ATOM 668 C CA . TRP A 1 86 ? 5.203 -3.841 -13.015 1.00 91.50 86 TRP A CA 1
ATOM 669 C C . TRP A 1 86 ? 4.477 -4.383 -14.253 1.00 91.50 86 TRP A C 1
ATOM 671 O O . TRP A 1 86 ? 3.691 -3.711 -14.922 1.00 91.50 86 TRP A O 1
ATOM 681 N N . ARG A 1 87 ? 4.763 -5.639 -14.607 1.00 89.69 87 ARG A N 1
ATOM 682 C CA . ARG A 1 87 ? 4.205 -6.277 -15.811 1.00 89.69 87 ARG A CA 1
ATOM 683 C C . ARG A 1 87 ? 2.704 -6.532 -15.673 1.00 89.69 87 ARG A C 1
ATOM 685 O O . ARG A 1 87 ? 2.231 -6.921 -14.612 1.00 89.69 87 ARG A O 1
ATOM 692 N N . ALA A 1 88 ? 1.967 -6.386 -16.773 1.00 88.94 88 ALA A N 1
ATOM 693 C CA . ALA A 1 88 ? 0.553 -6.741 -16.812 1.00 88.94 88 ALA A CA 1
ATOM 694 C C . ALA A 1 88 ? 0.349 -8.255 -16.633 1.00 88.94 88 ALA A C 1
ATOM 696 O O . ALA A 1 88 ? 1.053 -9.076 -17.232 1.00 88.94 88 ALA A O 1
ATOM 697 N N . ASN A 1 89 ? -0.660 -8.629 -15.851 1.00 90.56 89 ASN A N 1
ATOM 698 C CA . ASN A 1 89 ? -0.999 -10.020 -15.586 1.00 90.56 89 ASN A CA 1
ATOM 699 C C . ASN A 1 89 ? -2.041 -10.529 -16.585 1.00 90.56 89 ASN A C 1
ATOM 701 O O . ASN A 1 89 ? -3.246 -10.469 -16.350 1.00 90.56 89 ASN A O 1
ATOM 705 N N . ALA A 1 90 ? -1.570 -11.056 -17.716 1.00 90.06 90 ALA A N 1
ATOM 706 C CA . ALA A 1 90 ? -2.440 -11.507 -18.803 1.00 90.06 90 ALA A CA 1
ATOM 707 C C . ALA A 1 90 ? -3.479 -12.560 -18.369 1.00 90.06 90 ALA A C 1
ATOM 709 O O . ALA A 1 90 ? -4.595 -12.577 -18.893 1.00 90.06 90 ALA A O 1
ATOM 710 N N . ALA A 1 91 ? -3.133 -13.424 -17.408 1.00 89.94 91 ALA A N 1
ATOM 711 C CA . ALA A 1 91 ? -4.050 -14.431 -16.886 1.00 89.94 91 ALA A CA 1
ATOM 712 C C . ALA A 1 91 ? -5.190 -13.789 -16.086 1.00 89.94 91 ALA A C 1
ATOM 714 O O . ALA A 1 91 ? -6.348 -14.171 -16.260 1.00 89.94 91 ALA A O 1
ATOM 715 N N . LEU A 1 92 ? -4.880 -12.798 -15.249 1.00 90.31 92 LEU A N 1
ATOM 716 C CA . LEU A 1 92 ? -5.878 -12.039 -14.506 1.00 90.31 92 LEU A CA 1
ATOM 717 C C . LEU A 1 92 ? -6.777 -11.216 -15.445 1.00 90.31 92 LEU A C 1
ATOM 719 O O . LEU A 1 92 ? -8.001 -11.298 -15.348 1.00 90.31 92 LEU A O 1
ATOM 723 N N . GLU A 1 93 ? -6.194 -10.522 -16.426 1.00 90.00 93 GLU A N 1
ATOM 724 C CA . GLU A 1 93 ? -6.945 -9.754 -17.433 1.00 90.00 93 GLU A CA 1
ATOM 725 C C . GLU A 1 93 ? -7.905 -10.633 -18.246 1.00 90.00 93 GLU A C 1
ATOM 727 O O . GLU A 1 93 ? -9.052 -10.263 -18.504 1.00 90.00 93 GLU A O 1
ATOM 732 N N . ALA A 1 94 ? -7.471 -11.836 -18.637 1.00 90.12 94 ALA A N 1
ATOM 733 C CA . ALA A 1 94 ? -8.332 -12.790 -19.331 1.00 90.12 94 ALA A CA 1
ATOM 734 C C . ALA A 1 94 ? -9.549 -13.196 -18.484 1.00 90.12 94 ALA A C 1
ATOM 736 O O . ALA A 1 94 ? -10.638 -13.382 -19.025 1.00 90.12 94 ALA A O 1
ATOM 737 N N . ARG A 1 95 ? -9.393 -13.293 -17.158 1.00 90.44 95 ARG A N 1
ATOM 738 C CA . ARG A 1 95 ? -10.502 -13.601 -16.245 1.00 90.44 95 ARG A CA 1
ATOM 739 C C . ARG A 1 95 ? -11.482 -12.442 -16.121 1.00 90.44 95 ARG A C 1
ATOM 741 O O . ARG A 1 95 ? -12.683 -12.696 -16.176 1.00 90.44 95 ARG A O 1
ATOM 748 N N . PHE A 1 96 ? -10.994 -11.207 -16.014 1.00 87.88 96 PHE A N 1
ATOM 749 C CA . PHE A 1 96 ? -11.862 -10.027 -15.983 1.00 87.88 96 PHE A CA 1
ATOM 750 C C . PHE A 1 96 ? -12.669 -9.884 -17.275 1.00 87.88 96 PHE A C 1
ATOM 752 O O . PHE A 1 96 ? -13.879 -9.686 -17.216 1.00 87.88 96 PHE A O 1
ATOM 759 N N . ARG A 1 97 ? -12.045 -10.104 -18.441 1.00 89.38 97 ARG A N 1
ATOM 760 C CA . ARG A 1 97 ? -12.761 -10.123 -19.732 1.00 89.38 97 ARG A CA 1
ATOM 761 C C . ARG A 1 97 ? -13.823 -11.221 -19.829 1.00 89.38 97 ARG A C 1
ATOM 763 O O . ARG A 1 97 ? -14.788 -11.062 -20.561 1.00 89.38 97 ARG A O 1
ATOM 770 N N . ALA A 1 98 ? -13.666 -12.309 -19.079 1.00 90.69 98 ALA A N 1
ATOM 771 C CA . ALA A 1 98 ? -14.656 -13.377 -18.965 1.00 90.69 98 ALA A CA 1
ATOM 772 C C . ALA A 1 98 ? -15.718 -13.119 -17.872 1.00 90.69 98 ALA A C 1
ATOM 774 O O . ALA A 1 98 ? -16.403 -14.056 -17.463 1.00 90.69 98 ALA A O 1
ATOM 775 N N . GLY A 1 99 ? -15.817 -11.893 -17.343 1.00 85.25 99 GLY A N 1
ATOM 776 C CA . GLY A 1 99 ? -16.795 -11.518 -16.316 1.00 85.25 99 GLY A CA 1
ATOM 777 C C . GLY A 1 99 ? -16.517 -12.103 -14.928 1.00 85.25 99 GLY A C 1
ATOM 778 O O . GLY A 1 99 ? -17.415 -12.158 -14.092 1.00 85.25 99 GLY A O 1
ATOM 779 N N . ARG A 1 100 ? -15.294 -12.581 -14.655 1.00 85.12 100 ARG A N 1
ATOM 780 C CA . ARG A 1 100 ? -14.923 -13.135 -13.342 1.00 85.12 100 ARG A CA 1
ATOM 781 C C . ARG A 1 100 ? -14.262 -12.070 -12.479 1.00 85.12 100 ARG A C 1
ATOM 783 O O . ARG A 1 100 ? -13.354 -11.395 -12.944 1.00 85.12 100 ARG A O 1
ATOM 790 N N . MET A 1 101 ? -14.606 -12.016 -11.194 1.00 76.31 101 MET A N 1
ATOM 791 C CA . MET A 1 101 ? -14.033 -11.078 -10.215 1.00 76.31 101 MET A CA 1
ATOM 792 C C . MET A 1 101 ? -12.646 -11.516 -9.704 1.00 76.31 101 MET A C 1
ATOM 794 O O . MET A 1 101 ? -12.397 -11.510 -8.511 1.00 76.31 101 MET A O 1
ATOM 798 N N . GLY A 1 102 ? -11.743 -11.959 -10.585 1.00 81.56 102 GLY A N 1
ATOM 799 C CA . GLY A 1 102 ? -10.390 -12.400 -10.215 1.00 81.56 102 GLY A CA 1
ATOM 800 C C . GLY A 1 102 ? -10.259 -13.902 -9.937 1.00 81.56 102 GLY A C 1
ATOM 801 O O . GLY A 1 102 ? -10.994 -14.729 -10.503 1.00 81.56 102 GLY A O 1
ATOM 802 N N . PHE A 1 103 ? -9.260 -14.304 -9.143 1.00 81.00 103 PHE A N 1
ATOM 803 C CA . PHE A 1 103 ? -8.971 -15.731 -8.899 1.00 81.00 103 PHE A CA 1
ATOM 804 C C . PHE A 1 103 ? -9.798 -16.367 -7.777 1.00 81.00 103 PHE A C 1
ATOM 806 O O . PHE A 1 103 ? -9.968 -17.590 -7.775 1.00 81.00 103 PHE A O 1
ATOM 813 N N . LYS A 1 104 ? -10.332 -15.574 -6.844 1.00 75.12 104 LYS A N 1
ATOM 814 C CA . LYS A 1 104 ? -11.191 -16.074 -5.763 1.00 75.12 104 LYS A CA 1
ATOM 815 C C . LYS A 1 104 ? -12.602 -16.344 -6.299 1.00 75.12 104 LYS A C 1
ATOM 817 O O . LYS A 1 104 ? -13.183 -15.494 -6.964 1.00 75.12 104 LYS A O 1
ATOM 822 N N . ARG A 1 105 ? -13.136 -17.546 -6.049 1.00 64.50 105 ARG A N 1
ATOM 823 C CA . ARG A 1 105 ? -14.468 -17.960 -6.541 1.00 64.50 105 ARG A CA 1
ATOM 824 C C . ARG A 1 105 ? -15.612 -17.332 -5.738 1.00 64.50 105 ARG A C 1
ATOM 826 O O . ARG A 1 105 ? -16.657 -17.061 -6.304 1.00 64.50 105 ARG A O 1
ATOM 833 N N . ASP A 1 106 ? -15.379 -17.088 -4.456 1.00 64.56 106 ASP A N 1
ATOM 834 C CA . ASP A 1 106 ? -16.278 -16.499 -3.457 1.00 64.56 106 ASP A CA 1
ATOM 835 C C . ASP A 1 106 ? -15.911 -15.033 -3.161 1.00 64.56 106 ASP A C 1
ATOM 837 O O . ASP A 1 106 ? -16.006 -14.557 -2.029 1.00 64.56 106 ASP A O 1
ATOM 841 N N . ALA A 1 107 ? -15.395 -14.311 -4.158 1.00 67.19 107 ALA A N 1
ATOM 842 C CA . ALA A 1 107 ? -15.230 -12.872 -4.019 1.00 67.19 107 ALA A CA 1
ATOM 843 C C . ALA A 1 107 ? -16.620 -12.246 -3.809 1.00 67.19 107 ALA A C 1
ATOM 845 O O . ALA A 1 107 ? -17.533 -12.495 -4.590 1.00 67.19 107 ALA A O 1
ATOM 846 N N . VAL A 1 108 ? -16.780 -11.472 -2.737 1.00 69.94 108 VAL A N 1
ATOM 847 C CA . VAL A 1 108 ? -18.000 -10.704 -2.473 1.00 69.94 108 VAL A CA 1
ATOM 848 C C . VAL A 1 108 ? -17.732 -9.288 -2.957 1.00 69.94 108 VAL A C 1
ATOM 850 O O . VAL A 1 108 ? -16.724 -8.698 -2.561 1.00 69.94 108 VAL A O 1
ATOM 853 N N . ASN A 1 109 ? -18.602 -8.771 -3.820 1.00 72.12 109 ASN A N 1
ATOM 854 C CA . ASN A 1 109 ? -18.622 -7.352 -4.141 1.00 72.12 109 ASN A CA 1
ATOM 855 C C . ASN A 1 109 ? -19.528 -6.659 -3.121 1.00 72.12 109 ASN A C 1
ATOM 857 O O . ASN A 1 109 ? -20.704 -7.001 -3.030 1.00 72.12 109 ASN A O 1
ATOM 861 N N . LEU A 1 110 ? -18.962 -5.760 -2.316 1.00 77.50 110 LEU A N 1
ATOM 862 C CA . LEU A 1 110 ? -19.709 -5.049 -1.278 1.00 77.50 110 LEU A CA 1
ATOM 863 C C . LEU A 1 110 ? -20.424 -3.804 -1.820 1.00 77.50 110 LEU A C 1
ATOM 865 O O . LEU A 1 110 ? -21.199 -3.218 -1.082 1.00 77.50 110 LEU A O 1
ATOM 869 N N . HIS A 1 111 ? -20.199 -3.429 -3.089 1.00 76.62 111 HIS A N 1
ATOM 870 C CA . HIS A 1 111 ? -20.812 -2.251 -3.721 1.00 76.62 111 HIS A CA 1
ATOM 871 C C . HIS A 1 111 ? -20.620 -0.954 -2.916 1.00 76.62 111 HIS A C 1
ATOM 873 O O . HIS A 1 111 ? -21.502 -0.105 -2.882 1.00 76.62 111 HIS A O 1
ATOM 879 N N . ILE A 1 112 ? -19.464 -0.825 -2.263 1.00 80.88 112 ILE A N 1
ATOM 880 C CA . ILE A 1 112 ? -19.076 0.380 -1.536 1.00 80.88 112 ILE A CA 1
ATOM 881 C C . ILE A 1 112 ? -18.444 1.327 -2.547 1.00 80.88 112 ILE A C 1
ATOM 883 O O . ILE A 1 112 ? -17.419 0.990 -3.146 1.00 80.88 112 ILE A O 1
ATOM 887 N N . ASP A 1 113 ? -19.053 2.492 -2.724 1.00 81.69 113 ASP A N 1
ATOM 888 C CA . ASP A 1 113 ? -18.435 3.580 -3.467 1.00 81.69 113 ASP A CA 1
ATOM 889 C C . ASP A 1 113 ? -17.332 4.193 -2.597 1.00 81.69 113 ASP A C 1
ATOM 891 O O . ASP A 1 113 ? -17.548 4.517 -1.431 1.00 81.69 113 ASP A O 1
ATOM 895 N N . VAL A 1 114 ? -16.125 4.276 -3.152 1.00 84.88 114 VAL A N 1
ATOM 896 C CA . VAL A 1 114 ? -14.943 4.824 -2.480 1.00 84.88 114 VAL A CA 1
ATOM 897 C C . VAL A 1 114 ? -14.498 6.051 -3.256 1.00 84.88 114 VAL A C 1
ATOM 899 O O . VAL A 1 114 ? -14.229 5.957 -4.457 1.00 84.88 114 VAL A O 1
ATOM 902 N N . GLU A 1 115 ? -14.378 7.184 -2.574 1.00 87.50 115 GLU A N 1
ATOM 903 C CA . GLU A 1 115 ? -13.820 8.401 -3.146 1.00 87.50 115 GLU A CA 1
ATOM 904 C C . GLU A 1 115 ? -12.339 8.492 -2.782 1.00 87.50 115 GLU A C 1
ATOM 906 O O . GLU A 1 115 ? -11.953 8.822 -1.661 1.00 87.50 115 GLU A O 1
ATOM 911 N N . ASP A 1 116 ? -11.472 8.159 -3.741 1.00 85.25 116 ASP A N 1
ATOM 912 C CA . ASP A 1 116 ? -10.034 8.213 -3.502 1.00 85.25 116 ASP A CA 1
ATOM 913 C C . ASP A 1 116 ? -9.571 9.645 -3.190 1.00 85.25 116 ASP A C 1
ATOM 915 O O . ASP A 1 116 ? -9.843 10.565 -3.972 1.00 85.25 116 ASP A O 1
ATOM 919 N N . PRO A 1 117 ? -8.817 9.855 -2.092 1.00 90.94 117 PRO A N 1
ATOM 920 C CA . PRO A 1 117 ? -8.274 11.166 -1.790 1.00 90.94 117 PRO A CA 1
ATOM 921 C C . PRO A 1 117 ? -7.241 11.562 -2.843 1.00 90.94 117 PRO A C 1
ATOM 923 O O . PRO A 1 117 ? -6.602 10.725 -3.491 1.00 90.94 117 PRO A O 1
ATOM 926 N N . VAL A 1 118 ? -6.974 12.862 -2.946 1.00 92.00 118 VAL A N 1
ATOM 927 C CA . VAL A 1 118 ? -5.849 13.327 -3.759 1.00 92.00 118 VAL A CA 1
ATOM 928 C C . VAL A 1 118 ? -4.543 12.801 -3.152 1.00 92.00 118 VAL A C 1
ATOM 930 O O . VAL A 1 118 ? -4.201 13.101 -2.008 1.00 92.00 118 VAL A O 1
ATOM 933 N N . VAL A 1 119 ? -3.784 12.026 -3.927 1.00 95.12 119 VAL A N 1
ATOM 934 C CA . VAL A 1 119 ? -2.472 11.488 -3.540 1.00 95.12 119 VAL A CA 1
ATOM 935 C C . VAL A 1 119 ? -1.371 12.077 -4.416 1.00 95.12 119 VAL A C 1
ATOM 937 O O . VAL A 1 119 ? -1.551 12.322 -5.608 1.00 95.12 119 VAL A O 1
ATOM 940 N N . HIS A 1 120 ? -0.205 12.311 -3.826 1.00 96.19 120 HIS A N 1
ATOM 941 C CA . HIS A 1 120 ? 0.980 12.759 -4.540 1.00 96.19 120 HIS A CA 1
ATOM 942 C C . HIS A 1 120 ? 1.653 11.568 -5.247 1.00 96.19 120 HIS A C 1
ATOM 944 O O . HIS A 1 120 ? 1.571 10.425 -4.796 1.00 96.19 120 HIS A O 1
ATOM 950 N N . ALA A 1 121 ? 2.370 11.823 -6.347 1.00 92.44 121 ALA A N 1
ATOM 951 C CA . ALA A 1 121 ? 3.011 10.775 -7.154 1.00 92.44 121 ALA A CA 1
ATOM 952 C C . ALA A 1 121 ? 4.068 9.948 -6.385 1.00 92.44 121 ALA A C 1
ATOM 954 O O . ALA A 1 121 ? 4.415 8.832 -6.778 1.00 92.44 121 ALA A O 1
ATOM 955 N N . ASP A 1 122 ? 4.579 10.478 -5.274 1.00 96.12 122 ASP A N 1
ATOM 956 C CA . ASP A 1 122 ? 5.545 9.792 -4.413 1.00 96.12 122 ASP A CA 1
ATOM 957 C C . ASP A 1 122 ? 4.908 8.666 -3.576 1.00 96.12 122 ASP A C 1
ATOM 959 O O . ASP A 1 122 ? 5.621 7.772 -3.132 1.00 96.12 122 ASP A O 1
ATOM 963 N N . VAL A 1 123 ? 3.580 8.641 -3.404 1.00 96.94 123 VAL A N 1
ATOM 964 C CA . VAL A 1 123 ? 2.873 7.609 -2.620 1.00 96.94 123 VAL A CA 1
ATOM 965 C C . VAL A 1 123 ? 3.124 6.199 -3.155 1.00 96.94 123 VAL A C 1
ATOM 967 O O . VAL A 1 123 ? 3.239 5.263 -2.369 1.00 96.94 123 VAL A O 1
ATOM 970 N N . ALA A 1 124 ? 3.258 6.046 -4.473 1.00 95.25 124 ALA A N 1
ATOM 971 C CA . ALA A 1 124 ? 3.555 4.773 -5.131 1.00 95.25 124 ALA A CA 1
ATOM 972 C C . ALA A 1 124 ? 5.068 4.518 -5.320 1.00 95.25 124 ALA A C 1
ATOM 974 O O . ALA A 1 124 ? 5.464 3.534 -5.945 1.00 95.25 124 ALA A O 1
ATOM 975 N N . SER A 1 125 ? 5.934 5.405 -4.820 1.00 94.50 125 SER A N 1
ATOM 976 C CA . SER A 1 125 ? 7.382 5.315 -5.013 1.00 94.50 125 SER A CA 1
ATOM 977 C C . SER A 1 125 ? 8.070 4.488 -3.924 1.00 94.50 125 SER A C 1
ATOM 979 O O . SER A 1 125 ? 7.813 4.633 -2.732 1.00 94.50 125 SER A O 1
ATOM 981 N N . PHE A 1 126 ? 9.037 3.656 -4.327 1.00 95.00 126 PHE A N 1
ATOM 982 C CA . PHE A 1 126 ? 9.842 2.836 -3.411 1.00 95.00 126 PHE A CA 1
ATOM 983 C C . PHE A 1 126 ? 10.926 3.663 -2.701 1.00 95.00 126 PHE A C 1
ATOM 985 O O . PHE A 1 126 ? 12.101 3.629 -3.083 1.00 95.00 126 PHE A O 1
ATOM 992 N N . HIS A 1 127 ? 10.526 4.443 -1.696 1.00 95.06 127 HIS A N 1
ATOM 993 C CA . HIS A 1 127 ? 11.430 5.222 -0.850 1.00 95.06 127 HIS A CA 1
ATOM 994 C C . HIS A 1 127 ? 12.062 4.339 0.232 1.00 95.06 127 HIS A C 1
ATOM 996 O O . HIS A 1 127 ? 11.383 3.936 1.175 1.00 95.06 127 HIS A O 1
ATOM 1002 N N . ALA A 1 128 ? 13.371 4.080 0.128 1.00 96.00 128 ALA A N 1
ATOM 1003 C CA . ALA A 1 128 ? 14.094 3.228 1.078 1.00 96.00 128 ALA A CA 1
ATOM 1004 C C . ALA A 1 128 ? 13.925 3.691 2.537 1.00 96.00 128 ALA A C 1
ATOM 1006 O O . ALA A 1 128 ? 13.640 2.869 3.401 1.00 96.00 128 ALA A O 1
ATOM 1007 N N . GLU A 1 129 ? 13.997 5.003 2.793 1.00 96.19 129 GLU A N 1
ATOM 1008 C CA . GLU A 1 129 ? 13.840 5.569 4.142 1.00 96.19 129 GLU A CA 1
ATOM 1009 C C . GLU A 1 129 ? 12.442 5.324 4.726 1.00 96.19 129 GLU A C 1
ATOM 1011 O O . GLU A 1 129 ? 12.317 4.927 5.880 1.00 96.19 129 GLU A O 1
ATOM 1016 N N . ARG A 1 130 ? 11.380 5.486 3.922 1.00 97.56 130 ARG A N 1
ATOM 1017 C CA . ARG A 1 130 ? 9.993 5.270 4.378 1.00 97.56 130 ARG A CA 1
ATOM 1018 C C . ARG A 1 130 ? 9.702 3.807 4.640 1.00 97.56 130 ARG A C 1
ATOM 1020 O O . ARG A 1 130 ? 9.071 3.468 5.632 1.00 97.56 130 ARG A O 1
ATOM 1027 N N . LEU A 1 131 ? 10.206 2.928 3.782 1.00 97.88 131 LEU A N 1
ATOM 1028 C CA . LEU A 1 131 ? 10.058 1.496 3.995 1.00 97.88 131 LEU A CA 1
ATOM 1029 C C . LEU A 1 131 ? 10.900 1.018 5.182 1.00 97.88 131 LEU A C 1
ATOM 1031 O O . LEU A 1 131 ? 10.458 0.152 5.929 1.00 97.88 131 LEU A O 1
ATOM 1035 N N . ARG A 1 132 ? 12.077 1.607 5.411 1.00 97.81 132 ARG A N 1
ATOM 1036 C CA . ARG A 1 132 ? 12.864 1.361 6.621 1.00 97.81 132 ARG A CA 1
ATOM 1037 C C . ARG A 1 132 ? 12.122 1.792 7.879 1.00 97.81 132 ARG A C 1
ATOM 1039 O O . ARG A 1 132 ? 12.063 1.004 8.815 1.00 97.81 132 ARG A O 1
ATOM 1046 N N . GLU A 1 133 ? 11.545 2.988 7.880 1.00 98.00 133 GLU A N 1
ATOM 1047 C CA . GLU A 1 133 ? 10.719 3.513 8.973 1.00 98.00 133 GLU A CA 1
ATOM 1048 C C . GLU A 1 133 ? 9.520 2.589 9.248 1.00 98.00 133 GLU A C 1
ATOM 1050 O O . GLU A 1 133 ? 9.335 2.123 10.370 1.00 98.00 133 GLU A O 1
ATOM 1055 N N . LEU A 1 134 ? 8.776 2.206 8.204 1.00 98.38 134 LEU A N 1
ATOM 1056 C CA . LEU A 1 134 ? 7.663 1.259 8.309 1.00 98.38 134 LEU A CA 1
ATOM 1057 C C . LEU A 1 134 ? 8.093 -0.065 8.951 1.00 98.38 134 LEU A C 1
ATOM 1059 O O . LEU A 1 134 ? 7.405 -0.578 9.833 1.00 98.38 134 LEU A O 1
ATOM 1063 N N . TYR A 1 135 ? 9.216 -0.637 8.513 1.00 98.50 135 TYR A N 1
ATOM 1064 C CA . TYR A 1 135 ? 9.725 -1.883 9.079 1.00 98.50 135 TYR A CA 1
ATOM 1065 C C . TYR A 1 135 ? 10.207 -1.696 10.522 1.00 98.50 135 TYR A C 1
ATOM 1067 O O . TYR A 1 135 ? 9.898 -2.532 11.361 1.00 98.50 135 TYR A O 1
ATOM 1075 N N . ALA A 1 136 ? 10.866 -0.592 10.863 1.00 98.25 136 ALA A N 1
ATOM 1076 C CA . ALA A 1 136 ? 11.321 -0.347 12.231 1.00 98.25 136 ALA A CA 1
ATOM 1077 C C . ALA A 1 136 ? 10.166 -0.270 13.255 1.00 98.25 136 ALA A C 1
ATOM 1079 O O . ALA A 1 136 ? 10.353 -0.655 14.406 1.00 98.25 136 ALA A O 1
ATOM 1080 N N . HIS A 1 137 ? 8.976 0.169 12.831 1.00 98.50 137 HIS A N 1
ATOM 1081 C CA . HIS A 1 137 ? 7.833 0.432 13.718 1.00 98.50 137 HIS A CA 1
ATOM 1082 C C . HIS A 1 137 ? 6.687 -0.590 13.643 1.00 98.50 137 HIS A C 1
ATOM 1084 O O . HIS A 1 137 ? 5.680 -0.465 14.337 1.00 98.50 137 HIS A O 1
ATOM 1090 N N . THR A 1 138 ? 6.800 -1.625 12.812 1.00 98.31 138 THR A N 1
ATOM 1091 C CA . THR A 1 138 ? 5.751 -2.651 12.673 1.00 98.31 138 THR A CA 1
ATOM 1092 C C . THR A 1 138 ? 6.299 -4.032 12.992 1.00 98.31 138 THR A C 1
ATOM 1094 O O . THR A 1 138 ? 7.497 -4.263 12.882 1.00 98.31 138 THR A O 1
ATOM 1097 N N . ARG A 1 139 ? 5.448 -4.983 13.397 1.00 97.06 139 ARG A N 1
ATOM 1098 C CA . ARG A 1 139 ? 5.908 -6.350 13.708 1.00 97.06 139 ARG A CA 1
ATOM 1099 C C . ARG A 1 139 ? 6.109 -7.178 12.430 1.00 97.06 139 ARG A C 1
ATOM 1101 O O . ARG A 1 139 ? 5.473 -6.891 11.410 1.00 97.06 139 ARG A O 1
ATOM 1108 N N . PRO A 1 140 ? 6.899 -8.265 12.473 1.00 96.56 140 PRO A N 1
ATOM 1109 C CA . PRO A 1 140 ? 6.964 -9.221 11.374 1.00 96.56 140 PRO A CA 1
ATOM 1110 C C . PRO A 1 140 ? 5.571 -9.672 10.921 1.00 96.56 140 PRO A C 1
ATOM 1112 O O . PRO A 1 140 ? 4.690 -9.934 11.738 1.00 96.56 140 PRO A O 1
ATOM 1115 N N . ARG A 1 141 ? 5.379 -9.795 9.603 1.00 93.62 141 ARG A N 1
ATOM 1116 C CA . ARG A 1 141 ? 4.096 -10.135 8.956 1.00 93.62 141 ARG A CA 1
ATOM 1117 C C . ARG A 1 141 ? 2.996 -9.073 9.047 1.00 93.62 141 ARG A C 1
ATOM 1119 O O . ARG A 1 141 ? 1.874 -9.389 8.640 1.00 93.62 141 ARG A O 1
ATOM 1126 N N . ALA A 1 142 ? 3.284 -7.853 9.510 1.00 97.62 142 ALA A N 1
ATOM 1127 C CA . ALA A 1 142 ? 2.352 -6.734 9.376 1.00 97.62 142 ALA A CA 1
ATOM 1128 C C . ALA A 1 142 ? 1.862 -6.596 7.922 1.00 97.62 142 ALA A C 1
ATOM 1130 O O . ALA A 1 142 ? 2.600 -6.849 6.965 1.00 97.62 142 ALA A O 1
ATOM 1131 N N . GLY A 1 143 ? 0.597 -6.235 7.763 1.00 96.94 143 GLY A N 1
ATOM 1132 C CA . GLY A 1 143 ? -0.108 -6.095 6.502 1.00 96.94 143 GLY A CA 1
ATOM 1133 C C . GLY A 1 143 ? 0.629 -5.207 5.506 1.00 96.94 143 GLY A C 1
ATOM 1134 O O . GLY A 1 143 ? 0.942 -5.662 4.403 1.00 96.94 143 GLY A O 1
ATOM 1135 N N . ALA A 1 144 ? 1.017 -4.003 5.934 1.00 97.88 144 ALA A N 1
ATOM 1136 C CA . ALA A 1 144 ? 1.790 -3.075 5.111 1.00 97.88 144 ALA A CA 1
ATOM 1137 C C . ALA A 1 144 ? 3.171 -3.607 4.706 1.00 97.88 144 ALA A C 1
ATOM 1139 O O . ALA A 1 144 ? 3.592 -3.391 3.572 1.00 97.88 144 ALA A O 1
ATOM 1140 N N . ARG A 1 145 ? 3.866 -4.353 5.578 1.00 98.25 145 ARG A N 1
ATOM 1141 C CA . ARG A 1 145 ? 5.138 -4.999 5.209 1.00 98.25 145 ARG A CA 1
ATOM 114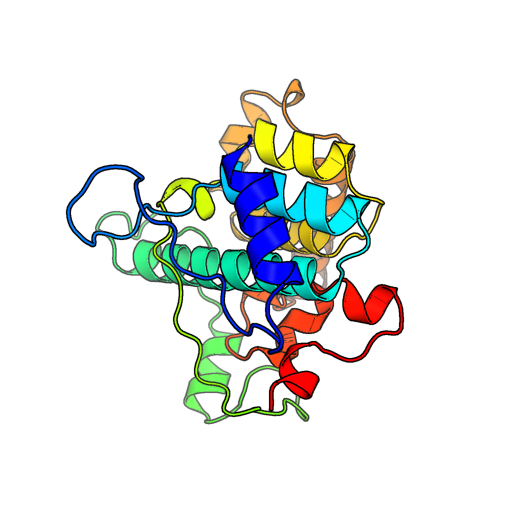2 C C . ARG A 1 145 ? 4.930 -5.991 4.063 1.00 98.25 145 ARG A C 1
ATOM 1144 O O . ARG A 1 145 ? 5.656 -5.952 3.076 1.00 98.25 145 ARG A O 1
ATOM 1151 N N . LEU A 1 146 ? 3.891 -6.830 4.152 1.00 97.50 146 LEU A N 1
ATOM 1152 C CA . LEU A 1 146 ? 3.560 -7.771 3.076 1.00 97.50 146 LEU A CA 1
ATOM 1153 C C . LEU A 1 146 ? 3.164 -7.055 1.782 1.00 97.50 146 LEU A C 1
ATOM 1155 O O . LEU A 1 146 ? 3.554 -7.500 0.706 1.00 97.50 146 LEU A O 1
ATOM 1159 N N . LEU A 1 147 ? 2.390 -5.973 1.888 1.00 98.00 147 LEU A N 1
ATOM 1160 C CA . LEU A 1 147 ? 1.965 -5.167 0.748 1.00 98.00 147 LEU A CA 1
ATOM 1161 C C . LEU A 1 147 ? 3.170 -4.603 -0.006 1.00 98.00 147 LEU A C 1
ATOM 1163 O O . LEU A 1 147 ? 3.298 -4.800 -1.214 1.00 98.00 147 LEU A O 1
ATOM 1167 N N . TRP A 1 148 ? 4.073 -3.938 0.712 1.00 98.25 148 TRP A N 1
ATOM 1168 C CA . TRP A 1 148 ? 5.240 -3.308 0.110 1.00 98.25 148 TRP A CA 1
ATOM 1169 C C . TRP A 1 148 ? 6.260 -4.324 -0.400 1.00 98.25 148 TRP A C 1
ATOM 1171 O O . TRP A 1 148 ? 6.818 -4.118 -1.476 1.00 98.25 148 TRP A O 1
ATOM 1181 N N . ALA A 1 149 ? 6.457 -5.449 0.291 1.00 97.88 149 ALA A N 1
ATOM 1182 C CA . ALA A 1 149 ? 7.284 -6.537 -0.225 1.00 97.88 149 ALA A CA 1
ATOM 1183 C C . ALA A 1 149 ? 6.725 -7.112 -1.539 1.00 97.88 149 ALA A C 1
ATOM 1185 O O . ALA A 1 149 ? 7.485 -7.361 -2.476 1.00 97.88 149 ALA A O 1
ATOM 1186 N N . ASP A 1 150 ? 5.401 -7.282 -1.634 1.00 97.56 150 ASP A N 1
ATOM 1187 C CA . ASP A 1 150 ? 4.730 -7.722 -2.859 1.00 97.56 150 ASP A CA 1
ATOM 1188 C C . ASP A 1 150 ? 4.882 -6.693 -3.995 1.00 97.56 150 ASP A C 1
ATOM 1190 O O . ASP A 1 150 ? 5.252 -7.064 -5.110 1.00 97.56 150 ASP A O 1
ATOM 1194 N N . ALA A 1 151 ? 4.682 -5.402 -3.712 1.00 97.12 151 ALA A N 1
ATOM 1195 C 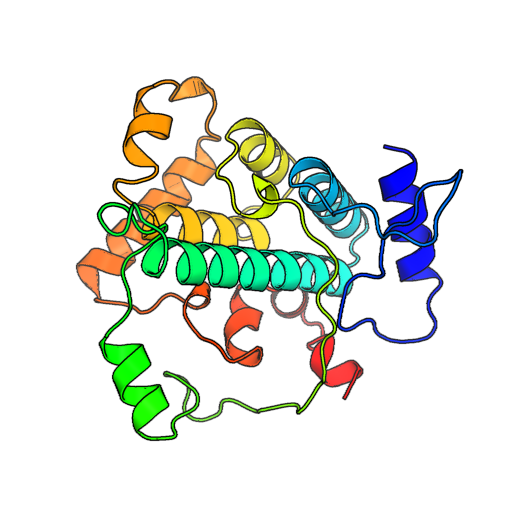CA . ALA A 1 151 ? 4.836 -4.324 -4.691 1.00 97.12 151 ALA A CA 1
ATOM 1196 C C . ALA A 1 151 ? 6.278 -4.203 -5.221 1.00 97.12 151 ALA A C 1
ATOM 1198 O O . ALA A 1 151 ? 6.496 -4.097 -6.429 1.00 97.12 151 ALA A O 1
ATOM 1199 N N . VAL A 1 152 ? 7.274 -4.269 -4.332 1.00 96.81 152 VAL A N 1
ATOM 1200 C CA . VAL A 1 152 ? 8.700 -4.222 -4.690 1.00 96.81 152 VAL A CA 1
ATOM 1201 C C . VAL A 1 152 ? 9.093 -5.447 -5.521 1.00 96.81 152 VAL A C 1
ATOM 1203 O O . VAL A 1 152 ? 9.778 -5.309 -6.535 1.00 96.81 152 VAL A O 1
ATOM 1206 N N . ALA A 1 153 ? 8.627 -6.643 -5.146 1.00 95.88 153 ALA A N 1
ATOM 1207 C CA . ALA A 1 153 ? 8.898 -7.860 -5.907 1.00 95.88 153 ALA A CA 1
ATOM 1208 C C . ALA A 1 153 ? 8.285 -7.818 -7.317 1.00 95.88 153 ALA A C 1
ATOM 1210 O O . ALA A 1 153 ? 8.924 -8.263 -8.271 1.00 95.88 153 ALA A O 1
ATOM 1211 N N . LEU A 1 154 ? 7.080 -7.255 -7.469 1.00 95.19 154 LEU A N 1
ATOM 1212 C CA . LEU A 1 154 ? 6.455 -7.045 -8.779 1.00 95.19 154 LEU A CA 1
ATOM 1213 C C . LEU A 1 154 ? 7.225 -6.044 -9.640 1.00 95.19 154 LEU A C 1
ATOM 1215 O O . LEU A 1 154 ? 7.338 -6.247 -10.852 1.00 95.19 154 LEU A O 1
ATOM 1219 N N . ALA A 1 155 ? 7.772 -4.993 -9.026 1.00 93.81 155 ALA A N 1
ATOM 1220 C CA . ALA A 1 155 ? 8.533 -3.985 -9.750 1.00 93.81 155 ALA A CA 1
ATOM 1221 C C . ALA A 1 155 ? 9.845 -4.516 -10.340 1.00 93.81 155 ALA A C 1
ATOM 1223 O O . ALA A 1 155 ? 10.300 -4.029 -11.381 1.00 93.81 155 ALA A O 1
ATOM 1224 N N . GLY A 1 156 ? 10.438 -5.539 -9.713 1.00 90.88 156 GLY A N 1
ATOM 1225 C CA . GLY A 1 156 ? 11.589 -6.276 -10.237 1.00 90.88 156 GLY A CA 1
ATOM 1226 C C . GLY A 1 156 ? 12.709 -5.347 -10.711 1.00 90.88 156 GLY A C 1
ATOM 1227 O O . GLY A 1 156 ? 13.229 -4.534 -9.947 1.00 90.88 156 GLY A O 1
ATOM 1228 N N . ARG A 1 157 ? 13.038 -5.392 -12.008 1.00 86.50 157 ARG A N 1
ATOM 1229 C CA . ARG A 1 157 ? 14.095 -4.559 -12.610 1.00 86.50 157 ARG A CA 1
ATOM 1230 C C . ARG A 1 157 ? 13.942 -3.056 -12.336 1.00 86.50 157 ARG A C 1
ATOM 1232 O O . ARG A 1 157 ? 14.950 -2.358 -12.256 1.00 86.50 157 ARG A O 1
ATOM 1239 N N . GLY A 1 158 ? 12.717 -2.550 -12.168 1.00 85.12 158 GLY A N 1
ATOM 1240 C CA . GLY A 1 158 ? 12.467 -1.139 -11.854 1.00 85.12 158 GLY A CA 1
ATOM 1241 C C . GLY A 1 158 ? 13.042 -0.690 -10.503 1.00 85.12 158 GLY A C 1
ATOM 1242 O O . GLY A 1 158 ? 13.328 0.494 -10.322 1.00 85.12 158 GLY A O 1
ATOM 1243 N N . VAL A 1 159 ? 13.259 -1.625 -9.569 1.00 90.62 159 VAL A N 1
ATOM 1244 C CA . VAL A 1 159 ? 13.780 -1.346 -8.222 1.00 90.62 159 VAL A CA 1
ATOM 1245 C C . VAL A 1 159 ? 15.153 -1.976 -7.957 1.00 90.62 159 VAL A C 1
ATOM 1247 O O . VAL A 1 159 ? 15.873 -1.477 -7.097 1.00 90.62 159 VAL A O 1
ATOM 1250 N N . GLU A 1 160 ? 15.573 -2.988 -8.729 1.00 90.81 160 GLU A N 1
ATOM 1251 C CA . GLU A 1 160 ? 16.885 -3.660 -8.609 1.00 90.81 160 GLU A CA 1
ATOM 1252 C C . GLU A 1 160 ? 18.058 -2.671 -8.495 1.00 90.81 160 GLU A C 1
ATOM 1254 O O . GLU A 1 160 ? 18.864 -2.761 -7.569 1.00 90.81 160 GLU A O 1
ATOM 1259 N N . GLY A 1 161 ? 18.118 -1.670 -9.382 1.00 89.19 161 GLY A N 1
ATOM 1260 C CA . GLY A 1 161 ? 19.177 -0.655 -9.355 1.00 89.19 161 GLY A CA 1
ATOM 1261 C C . GLY A 1 161 ? 19.187 0.192 -8.077 1.00 89.19 161 GLY A C 1
ATOM 1262 O O . GLY A 1 161 ? 20.250 0.611 -7.630 1.00 89.19 161 GLY A O 1
ATOM 1263 N N . ARG A 1 162 ? 18.024 0.402 -7.443 1.00 90.62 162 ARG A N 1
ATOM 1264 C CA . ARG A 1 162 ? 17.912 1.143 -6.174 1.00 90.62 162 ARG A CA 1
ATOM 1265 C C . ARG A 1 162 ? 18.381 0.309 -4.979 1.00 90.62 162 ARG A C 1
ATOM 1267 O O . ARG A 1 162 ? 18.955 0.868 -4.048 1.00 90.62 162 ARG A O 1
ATOM 1274 N N . PHE A 1 163 ? 18.162 -1.008 -5.008 1.00 90.88 163 PHE A N 1
ATOM 1275 C CA . PHE A 1 163 ? 18.738 -1.932 -4.023 1.00 90.88 163 PHE A CA 1
ATOM 1276 C C . PHE A 1 163 ? 20.259 -1.995 -4.147 1.00 90.88 163 PHE A C 1
ATOM 1278 O O . PHE A 1 163 ? 20.956 -1.897 -3.142 1.00 90.88 163 PHE A O 1
ATOM 1285 N N . ALA A 1 164 ? 20.770 -2.103 -5.376 1.00 90.88 164 ALA A N 1
ATOM 1286 C CA . ALA A 1 164 ? 22.203 -2.206 -5.630 1.00 90.88 164 ALA A CA 1
ATOM 1287 C C . ALA A 1 164 ? 22.974 -0.915 -5.306 1.00 90.88 164 ALA A C 1
ATOM 1289 O O . ALA A 1 164 ? 24.110 -0.988 -4.850 1.00 90.88 164 ALA A O 1
ATOM 1290 N N . ALA A 1 165 ? 22.374 0.259 -5.533 1.00 92.44 165 ALA A N 1
ATOM 1291 C CA . ALA A 1 165 ? 23.050 1.541 -5.334 1.00 92.44 165 ALA A CA 1
ATOM 1292 C C . ALA A 1 165 ? 23.297 1.892 -3.856 1.00 92.44 165 ALA A C 1
ATOM 1294 O O . ALA A 1 165 ? 24.293 2.543 -3.552 1.00 92.44 165 ALA A O 1
ATOM 1295 N N . CYS A 1 166 ? 22.390 1.506 -2.953 1.00 90.69 166 CYS A N 1
ATOM 1296 C CA . CYS A 1 166 ? 22.475 1.828 -1.522 1.00 90.69 166 CYS A CA 1
ATOM 1297 C C . CYS A 1 166 ? 21.907 0.680 -0.663 1.00 90.69 166 CYS A C 1
ATOM 1299 O O . CYS A 1 166 ? 20.848 0.851 -0.043 1.00 90.69 166 CYS A O 1
ATOM 1301 N N . PRO A 1 167 ? 22.533 -0.512 -0.644 1.00 91.69 167 PRO A N 1
ATOM 1302 C CA . PRO A 1 167 ? 22.017 -1.678 0.082 1.00 91.69 167 PRO A CA 1
ATOM 1303 C C . PRO A 1 167 ? 21.809 -1.399 1.578 1.00 91.69 167 PRO A C 1
ATOM 1305 O O . PRO A 1 167 ? 20.851 -1.882 2.179 1.00 91.69 167 PRO A O 1
ATOM 1308 N N . GLU A 1 168 ? 22.653 -0.553 2.164 1.00 93.62 168 GLU A N 1
ATOM 1309 C CA . GLU A 1 168 ? 22.631 -0.147 3.566 1.00 93.62 168 GLU A CA 1
ATOM 1310 C C . GLU A 1 168 ? 21.448 0.741 3.953 1.00 93.62 168 GLU A C 1
ATOM 1312 O O . GLU A 1 168 ? 21.245 0.940 5.149 1.00 93.62 168 GLU A O 1
ATOM 1317 N N . LYS A 1 169 ? 20.668 1.262 2.991 1.00 94.25 169 LYS A N 1
ATOM 1318 C CA . LYS A 1 169 ? 19.440 2.044 3.240 1.00 94.25 169 LYS A CA 1
ATOM 1319 C C . LYS A 1 169 ? 18.185 1.184 3.335 1.00 94.25 169 LYS A C 1
ATOM 1321 O O . LYS A 1 169 ? 17.191 1.597 3.930 1.00 94.25 169 LYS A O 1
ATOM 1326 N N . TRP A 1 170 ? 18.213 -0.037 2.818 1.00 95.88 170 TRP A N 1
ATOM 1327 C CA . TRP A 1 170 ? 17.066 -0.942 2.874 1.00 95.88 170 TRP A CA 1
ATOM 1328 C C . TRP A 1 170 ? 17.031 -1.676 4.212 1.00 95.88 170 TRP A C 1
ATOM 1330 O O . TRP A 1 170 ? 18.072 -1.992 4.784 1.00 95.88 170 TRP A O 1
ATOM 1340 N N . HIS A 1 171 ? 15.843 -1.897 4.771 1.00 97.62 171 HIS A N 1
ATOM 1341 C CA . HIS A 1 171 ? 15.730 -2.674 6.004 1.00 97.62 171 HIS A CA 1
ATOM 1342 C C . HIS A 1 171 ? 16.030 -4.157 5.710 1.00 97.62 171 HIS A C 1
ATOM 1344 O O . HIS A 1 171 ? 15.461 -4.690 4.755 1.00 97.62 171 HIS A O 1
ATOM 1350 N N . PRO A 1 172 ? 16.856 -4.866 6.503 1.00 97.00 172 PRO A N 1
ATOM 1351 C CA . PRO A 1 172 ? 17.214 -6.258 6.210 1.00 97.00 172 PRO A CA 1
ATOM 1352 C C . PRO A 1 172 ? 16.003 -7.191 6.070 1.00 97.00 172 PRO A C 1
ATOM 1354 O O . PRO A 1 172 ? 15.939 -8.001 5.146 1.00 97.00 172 PRO A O 1
ATOM 1357 N N . GLU A 1 173 ? 14.998 -7.032 6.936 1.00 98.06 173 GLU A N 1
ATOM 1358 C CA . GLU A 1 173 ? 13.763 -7.825 6.851 1.00 98.06 173 GLU A CA 1
ATOM 1359 C C . GLU A 1 173 ? 12.931 -7.508 5.599 1.00 98.06 173 GLU A C 1
ATOM 1361 O O . GLU A 1 173 ? 12.266 -8.398 5.080 1.00 98.06 173 GLU A O 1
ATOM 1366 N N . LEU A 1 174 ? 12.998 -6.283 5.065 1.00 97.56 174 LEU A N 1
ATOM 1367 C CA . LEU A 1 174 ? 12.347 -5.955 3.795 1.00 97.56 174 LEU A CA 1
ATOM 1368 C C . LEU A 1 174 ? 13.022 -6.695 2.643 1.00 97.56 174 LEU A C 1
ATOM 1370 O O . LEU A 1 174 ? 12.338 -7.306 1.827 1.00 97.56 174 LEU A O 1
ATOM 1374 N N . CYS A 1 175 ? 14.357 -6.686 2.593 1.00 96.81 175 CYS A N 1
ATOM 1375 C CA . CYS A 1 175 ? 15.108 -7.449 1.596 1.00 96.81 175 CYS A CA 1
ATOM 1376 C C . CYS A 1 175 ? 14.736 -8.939 1.649 1.00 96.81 175 CYS A C 1
ATOM 1378 O O . CYS A 1 175 ? 14.518 -9.568 0.612 1.00 96.81 175 CYS A O 1
ATOM 1380 N N . PHE A 1 176 ? 14.621 -9.490 2.862 1.00 97.06 176 PHE A N 1
ATOM 1381 C CA . PHE A 1 176 ? 14.210 -10.873 3.079 1.00 97.06 176 PHE A CA 1
ATOM 1382 C C . PHE A 1 176 ? 12.776 -11.141 2.594 1.00 97.06 176 PHE A C 1
ATOM 1384 O O . PHE A 1 176 ? 12.559 -12.085 1.833 1.00 97.06 176 PHE A O 1
ATOM 1391 N N . ASP A 1 177 ? 11.808 -10.297 2.959 1.00 97.88 177 ASP A N 1
ATOM 1392 C CA . ASP A 1 177 ? 10.411 -10.450 2.538 1.00 97.88 177 ASP A CA 1
ATOM 1393 C C . ASP A 1 177 ? 10.264 -10.365 1.010 1.00 97.88 177 ASP A C 1
ATOM 1395 O O . ASP A 1 177 ? 9.573 -11.192 0.404 1.00 97.88 177 ASP A O 1
ATOM 1399 N N . VAL A 1 178 ? 10.964 -9.421 0.370 1.00 96.81 178 VAL A N 1
ATOM 1400 C CA . VAL A 1 178 ? 11.007 -9.268 -1.094 1.00 96.81 178 VAL A CA 1
ATOM 1401 C C . VAL A 1 178 ? 11.578 -10.522 -1.749 1.00 96.81 178 VAL A C 1
ATOM 1403 O O . VAL A 1 178 ? 10.982 -11.044 -2.693 1.00 96.81 178 VAL A O 1
ATOM 1406 N N . MET A 1 179 ? 12.686 -11.058 -1.228 1.00 95.75 179 MET A N 1
ATOM 1407 C CA . MET A 1 179 ? 13.274 -12.309 -1.711 1.00 95.75 179 MET A CA 1
ATOM 1408 C C . MET A 1 179 ? 12.282 -13.474 -1.582 1.00 95.75 179 MET A C 1
ATOM 1410 O O . MET A 1 179 ? 12.075 -14.224 -2.539 1.00 95.75 179 MET A O 1
ATOM 1414 N N . CYS A 1 180 ? 11.611 -13.614 -0.437 1.00 95.00 180 CYS A N 1
ATOM 1415 C CA . CYS A 1 180 ? 10.587 -14.637 -0.237 1.00 95.00 180 CYS A CA 1
ATOM 1416 C C . CYS A 1 180 ? 9.405 -14.479 -1.203 1.00 95.00 180 CYS A C 1
ATOM 1418 O O . CYS A 1 180 ? 8.855 -15.481 -1.670 1.00 95.00 180 CYS A O 1
ATOM 1420 N N . THR A 1 181 ? 8.975 -13.255 -1.516 1.00 94.75 181 THR A N 1
ATOM 1421 C CA . THR A 1 181 ? 7.954 -13.022 -2.547 1.00 94.75 181 THR A CA 1
ATOM 1422 C C . THR A 1 181 ? 8.463 -13.392 -3.937 1.00 94.75 181 THR A C 1
ATOM 1424 O O . THR A 1 181 ? 7.780 -14.137 -4.643 1.00 94.75 181 THR A O 1
ATOM 1427 N N . ALA A 1 182 ? 9.665 -12.960 -4.317 1.00 93.88 182 ALA A N 1
ATOM 1428 C CA . ALA A 1 182 ? 10.256 -13.259 -5.619 1.00 93.88 182 ALA A CA 1
ATOM 1429 C C . ALA A 1 182 ? 10.390 -14.776 -5.855 1.00 93.88 182 ALA A C 1
ATOM 1431 O O . ALA A 1 182 ? 9.984 -15.283 -6.901 1.00 93.88 182 ALA A O 1
ATOM 1432 N N . LEU A 1 183 ? 10.851 -15.531 -4.851 1.00 93.00 183 LEU A N 1
ATOM 1433 C CA . LEU A 1 183 ? 10.930 -16.995 -4.916 1.00 93.00 183 LEU A CA 1
ATOM 1434 C C . LEU A 1 183 ? 9.550 -17.645 -5.103 1.00 93.00 183 LEU A C 1
ATOM 1436 O O . LEU A 1 183 ? 9.399 -18.573 -5.901 1.00 93.00 183 LEU A O 1
ATOM 1440 N N . ARG A 1 184 ? 8.518 -17.140 -4.412 1.00 89.94 184 ARG A N 1
ATOM 1441 C CA . ARG A 1 184 ? 7.133 -17.620 -4.569 1.00 89.94 184 ARG A CA 1
ATOM 1442 C C . ARG A 1 184 ? 6.589 -17.355 -5.975 1.00 89.94 184 ARG A C 1
ATOM 1444 O O . ARG A 1 184 ? 5.903 -18.221 -6.524 1.00 89.94 184 ARG A O 1
ATOM 1451 N N . LEU A 1 185 ? 6.903 -16.198 -6.559 1.00 89.31 185 LEU A N 1
ATOM 1452 C CA . LEU A 1 185 ? 6.521 -15.847 -7.929 1.00 89.31 185 LEU A CA 1
ATOM 1453 C C . LEU A 1 185 ? 7.154 -16.795 -8.954 1.00 89.31 185 LEU A C 1
ATOM 1455 O O . LEU A 1 185 ? 6.439 -17.344 -9.795 1.00 89.31 185 LEU A O 1
ATOM 1459 N N . VAL A 1 186 ? 8.463 -17.042 -8.842 1.00 85.44 186 VAL A N 1
ATOM 1460 C CA . VAL A 1 186 ? 9.200 -17.941 -9.746 1.00 85.44 186 VAL A CA 1
ATOM 1461 C C . VAL A 1 186 ? 8.708 -19.385 -9.620 1.00 85.44 186 VAL A C 1
ATOM 1463 O O . VAL A 1 186 ? 8.462 -20.042 -10.629 1.00 85.44 186 VAL A O 1
ATOM 1466 N N . GLY A 1 187 ? 8.514 -19.877 -8.393 1.00 77.62 187 GLY A N 1
ATOM 1467 C CA . GLY A 1 187 ? 8.189 -21.285 -8.154 1.00 77.62 187 GLY A CA 1
ATOM 1468 C C . GLY A 1 187 ? 6.748 -21.688 -8.482 1.00 77.62 187 GLY A C 1
ATOM 1469 O O . GLY A 1 187 ? 6.499 -22.857 -8.767 1.00 77.62 187 GLY A O 1
ATOM 1470 N N . ARG A 1 188 ? 5.779 -20.763 -8.415 1.00 73.31 188 ARG A N 1
ATOM 1471 C CA . ARG A 1 188 ? 4.344 -21.105 -8.520 1.00 73.31 188 ARG A CA 1
ATOM 1472 C C . ARG A 1 188 ? 3.537 -20.265 -9.518 1.00 73.31 188 ARG A C 1
ATOM 1474 O O . ARG A 1 188 ? 2.327 -20.464 -9.586 1.00 73.31 188 ARG A O 1
ATOM 1481 N N . LYS A 1 189 ? 4.165 -19.359 -10.287 1.00 72.56 189 LYS A N 1
ATOM 1482 C CA . LYS A 1 189 ? 3.478 -18.421 -11.209 1.00 72.56 189 LYS A CA 1
ATOM 1483 C C . LYS A 1 189 ? 2.247 -17.776 -10.551 1.00 72.56 189 LYS A C 1
ATOM 1485 O O . LYS A 1 189 ? 1.136 -17.825 -11.078 1.00 72.56 189 LYS A O 1
ATOM 1490 N N . LEU A 1 190 ? 2.437 -17.252 -9.341 1.00 82.56 190 LEU A N 1
ATOM 1491 C CA . LEU A 1 190 ? 1.346 -16.703 -8.537 1.00 82.56 190 LEU A CA 1
ATOM 1492 C C . LEU A 1 190 ? 0.954 -15.310 -9.023 1.00 82.56 190 LEU A C 1
ATOM 1494 O O . LEU A 1 190 ? 1.808 -14.524 -9.410 1.00 82.56 190 LEU A O 1
ATOM 1498 N N . THR A 1 191 ? -0.339 -15.011 -8.928 1.00 87.94 191 THR A N 1
ATOM 1499 C CA . THR A 1 191 ? -0.848 -13.635 -8.920 1.00 87.94 191 THR A CA 1
ATOM 1500 C C . THR A 1 191 ? -0.831 -13.138 -7.481 1.00 87.94 191 THR A C 1
ATOM 1502 O O . THR A 1 191 ? -1.440 -13.768 -6.605 1.00 87.94 191 THR A O 1
ATOM 1505 N N . LEU A 1 192 ? -0.108 -12.054 -7.217 1.00 92.75 192 LEU A N 1
ATOM 1506 C CA . LEU A 1 192 ? -0.127 -11.393 -5.917 1.00 92.75 192 LEU A CA 1
ATOM 1507 C C . LEU A 1 192 ? -1.446 -10.650 -5.738 1.00 92.75 192 LEU A C 1
ATOM 1509 O O . LEU A 1 192 ? -2.093 -10.228 -6.694 1.00 92.75 192 LEU A O 1
ATOM 1513 N N . LYS A 1 193 ? -1.871 -10.490 -4.485 1.00 91.94 193 LYS A N 1
ATOM 1514 C CA . LYS A 1 193 ? -3.197 -9.938 -4.191 1.00 91.94 193 LYS A CA 1
ATOM 1515 C C . LYS A 1 193 ? -3.322 -8.450 -4.495 1.00 91.94 193 LYS A C 1
ATOM 1517 O O . LYS A 1 193 ? -4.427 -8.014 -4.783 1.00 91.94 193 LYS A O 1
ATOM 1522 N N . ILE A 1 194 ? -2.210 -7.719 -4.523 1.00 93.44 194 ILE A N 1
ATOM 1523 C CA . ILE A 1 194 ? -2.152 -6.321 -4.960 1.00 93.44 194 ILE A CA 1
ATOM 1524 C C . ILE A 1 194 ? -2.491 -6.157 -6.452 1.00 93.44 194 ILE A C 1
ATOM 1526 O O . ILE A 1 194 ? -2.877 -5.077 -6.877 1.00 93.44 194 ILE A O 1
ATOM 1530 N N . GLU A 1 195 ? -2.393 -7.214 -7.263 1.00 93.12 195 GLU A N 1
ATOM 1531 C CA . GLU A 1 195 ? -2.776 -7.161 -8.681 1.00 93.12 195 GLU A CA 1
ATOM 1532 C C . GLU A 1 195 ? -4.294 -7.306 -8.885 1.00 93.12 195 GLU A C 1
ATOM 1534 O O . GLU A 1 195 ? -4.822 -6.923 -9.927 1.00 93.12 195 GLU A O 1
ATOM 1539 N N . GLU A 1 196 ? -5.009 -7.879 -7.912 1.00 90.31 196 GLU A N 1
ATOM 1540 C CA . GLU A 1 196 ? -6.451 -8.117 -8.004 1.00 90.31 196 GLU A CA 1
ATOM 1541 C C . GLU A 1 196 ? -7.212 -6.791 -7.838 1.00 90.31 196 GLU A C 1
ATOM 1543 O O . GLU A 1 196 ? -6.870 -5.973 -6.989 1.00 90.31 196 GLU A O 1
ATOM 1548 N N . ARG A 1 197 ? -8.266 -6.578 -8.634 1.00 83.19 197 ARG A N 1
ATOM 1549 C CA . ARG A 1 197 ? -9.025 -5.310 -8.671 1.00 83.19 197 ARG A CA 1
ATOM 1550 C C . ARG A 1 197 ? -10.210 -5.247 -7.710 1.00 83.19 197 ARG A C 1
ATOM 1552 O O . ARG A 1 197 ? -10.878 -4.228 -7.641 1.00 83.19 197 ARG A O 1
ATOM 1559 N N . TYR A 1 198 ? -10.520 -6.350 -7.036 1.00 79.00 198 TYR A N 1
ATOM 1560 C CA . TYR A 1 198 ? -11.646 -6.411 -6.113 1.00 79.00 198 TYR A CA 1
ATOM 1561 C C . TYR A 1 198 ? -11.136 -6.350 -4.678 1.00 79.00 198 TYR A C 1
ATOM 1563 O O . TYR A 1 198 ? -10.176 -7.018 -4.296 1.00 79.00 198 TYR A O 1
ATOM 1571 N N . GLU A 1 199 ? -11.831 -5.576 -3.867 1.00 72.50 199 GLU A N 1
ATOM 1572 C CA . GLU A 1 199 ? -11.326 -5.104 -2.580 1.00 72.50 199 GLU A CA 1
ATOM 1573 C C . GLU A 1 199 ? -11.255 -6.232 -1.543 1.00 72.50 199 GLU A C 1
ATOM 1575 O O . GLU A 1 199 ? -10.323 -6.320 -0.747 1.00 72.50 199 GLU A O 1
ATOM 1580 N N . GLY A 1 200 ? -12.163 -7.211 -1.632 1.00 75.31 200 GLY A N 1
ATOM 1581 C CA . GLY A 1 200 ? -12.103 -8.426 -0.816 1.00 75.31 200 GLY A CA 1
ATOM 1582 C C . GLY A 1 200 ? -10.853 -9.293 -1.055 1.00 75.31 200 GLY A C 1
ATOM 1583 O O . GLY A 1 200 ? -10.598 -10.221 -0.283 1.00 75.31 200 GLY A O 1
ATOM 1584 N N . ALA A 1 201 ? -10.067 -9.043 -2.111 1.00 81.56 201 ALA A N 1
ATOM 1585 C CA . ALA A 1 201 ? -8.770 -9.691 -2.320 1.00 81.56 201 ALA A CA 1
ATOM 1586 C C . ALA A 1 201 ? -7.700 -9.160 -1.359 1.00 81.56 201 ALA A C 1
ATOM 1588 O O . ALA A 1 201 ? -6.749 -9.879 -1.030 1.00 81.56 201 ALA A O 1
ATOM 1589 N N . TRP A 1 202 ? -7.855 -7.907 -0.934 1.00 89.88 202 TRP A N 1
ATOM 1590 C CA . TRP A 1 202 ? -6.839 -7.126 -0.245 1.00 89.88 202 TRP A CA 1
ATOM 1591 C C . TRP A 1 202 ? -6.802 -7.380 1.256 1.00 89.88 202 TRP A C 1
ATOM 1593 O O . TRP A 1 202 ? -5.794 -7.068 1.879 1.00 89.88 202 TRP A O 1
ATOM 1603 N N . CYS A 1 203 ? -7.784 -8.095 1.825 1.00 90.44 203 CYS A N 1
ATOM 1604 C CA . CYS A 1 203 ? -7.777 -8.476 3.245 1.00 90.44 203 CYS A CA 1
ATOM 1605 C C . CYS A 1 203 ? -6.526 -9.261 3.679 1.00 90.44 203 CYS A C 1
ATOM 1607 O O . CYS A 1 203 ? -6.211 -9.332 4.862 1.00 90.44 203 CYS A O 1
ATOM 1609 N N . ARG A 1 204 ? -5.752 -9.821 2.737 1.00 91.06 204 ARG A N 1
ATOM 1610 C CA . ARG A 1 204 ? -4.415 -10.369 3.025 1.00 91.06 204 ARG A CA 1
ATOM 1611 C C . ARG A 1 204 ? -3.466 -9.316 3.624 1.00 91.06 204 ARG A C 1
ATOM 1613 O O . ARG A 1 204 ? -2.634 -9.655 4.472 1.00 91.06 204 ARG A O 1
ATOM 1620 N N . TYR A 1 205 ? -3.571 -8.074 3.170 1.00 95.62 205 TYR A N 1
ATOM 1621 C CA . TYR A 1 205 ? -2.772 -6.922 3.589 1.00 95.62 205 TYR A CA 1
ATOM 1622 C C . TYR A 1 205 ? -3.389 -6.163 4.763 1.00 95.62 205 TYR A C 1
ATOM 1624 O O . TYR A 1 205 ? -2.759 -5.253 5.280 1.00 95.62 205 TYR A O 1
ATOM 1632 N N . HIS A 1 206 ? -4.584 -6.546 5.206 1.00 96.19 206 HIS A N 1
ATOM 1633 C CA . HIS A 1 206 ? -5.275 -5.893 6.310 1.00 96.19 206 HIS A CA 1
ATOM 1634 C C . HIS A 1 206 ? -4.854 -6.454 7.671 1.00 96.19 206 HIS A C 1
ATOM 1636 O O . HIS A 1 206 ? -4.713 -7.666 7.857 1.00 96.19 206 HIS A O 1
ATOM 1642 N N . GLU A 1 207 ? -4.666 -5.577 8.647 1.00 97.25 207 GLU A N 1
ATOM 1643 C CA . GLU A 1 207 ? -4.401 -5.917 10.037 1.00 97.25 207 GLU A CA 1
ATOM 1644 C C . GLU A 1 207 ? -5.615 -6.555 10.719 1.00 97.25 207 GLU A C 1
ATOM 1646 O O . GLU A 1 207 ? -5.399 -7.459 11.527 1.00 97.25 207 GLU A O 1
ATOM 1651 N N . HIS A 1 208 ? -6.868 -6.203 10.373 1.00 94.50 208 HIS A N 1
ATOM 1652 C CA . HIS A 1 208 ? -8.051 -6.740 11.079 1.00 94.50 208 HIS A CA 1
ATOM 1653 C C . HIS A 1 208 ? -8.024 -8.271 11.211 1.00 94.50 208 HIS A C 1
ATOM 1655 O O . HIS A 1 208 ? -8.217 -8.812 12.301 1.00 94.50 208 HIS A O 1
ATOM 1661 N N . GLY A 1 209 ? -7.682 -8.983 10.130 1.00 91.62 209 GLY A N 1
ATOM 1662 C CA . GLY A 1 209 ? -7.676 -10.446 10.109 1.00 91.62 209 GLY A CA 1
ATOM 1663 C C . GLY A 1 209 ? -6.607 -11.064 11.014 1.00 91.62 209 GLY A C 1
ATOM 1664 O O . GLY A 1 209 ? -6.791 -12.165 11.524 1.00 91.62 209 GLY A O 1
ATOM 1665 N N . ARG A 1 210 ? -5.503 -10.350 11.261 1.00 94.38 210 ARG A N 1
ATOM 1666 C CA . ARG A 1 210 ? -4.424 -10.780 12.172 1.00 94.38 210 ARG A CA 1
ATOM 1667 C C . ARG A 1 210 ? -4.777 -10.574 13.638 1.00 94.38 210 ARG A C 1
ATOM 1669 O O . ARG A 1 210 ? -4.120 -11.151 14.499 1.00 94.38 210 ARG A O 1
ATOM 1676 N N . HIS A 1 211 ? -5.786 -9.753 13.902 1.00 94.69 211 HIS A N 1
ATOM 1677 C CA . HIS A 1 211 ? -6.255 -9.409 15.240 1.00 94.69 211 HIS A CA 1
ATOM 1678 C C . HIS A 1 211 ? -7.674 -9.925 15.510 1.00 94.69 211 HIS A C 1
ATOM 1680 O O . HIS A 1 211 ? -8.290 -9.535 16.494 1.00 94.69 211 HIS A O 1
ATOM 1686 N N . GLY A 1 212 ? -8.192 -10.812 14.652 1.00 93.81 212 GLY A N 1
ATOM 1687 C CA . GLY A 1 212 ? -9.503 -11.443 14.831 1.00 93.81 212 GLY A CA 1
ATOM 1688 C C . GLY A 1 212 ? -10.691 -10.487 14.700 1.00 93.81 212 GLY A C 1
ATOM 1689 O O . GLY A 1 212 ? -11.782 -10.817 15.156 1.00 93.81 212 GLY A O 1
ATOM 1690 N N . LEU A 1 213 ? -10.491 -9.315 14.094 1.00 94.19 213 LEU A N 1
ATOM 1691 C CA . LEU A 1 213 ? -11.542 -8.327 13.887 1.00 94.19 213 LEU A CA 1
ATOM 1692 C C . LEU A 1 213 ? -12.267 -8.546 12.551 1.00 94.19 213 LEU A C 1
ATOM 1694 O O . LEU A 1 213 ? -11.677 -9.083 11.607 1.00 94.19 213 LEU A O 1
ATOM 1698 N N . PRO A 1 214 ? -13.542 -8.138 12.441 1.00 93.06 214 PRO A N 1
ATOM 1699 C CA . PRO A 1 214 ? -14.244 -8.108 11.164 1.00 93.06 214 PRO A CA 1
ATOM 1700 C C . PRO A 1 214 ? -13.601 -7.106 10.195 1.00 93.06 214 PRO A C 1
ATOM 1702 O O . PRO A 1 214 ? -12.959 -6.142 10.594 1.00 93.06 214 PRO A O 1
ATOM 1705 N N . CYS A 1 215 ? -13.790 -7.328 8.896 1.00 91.06 215 CYS A N 1
ATOM 1706 C CA . CYS A 1 215 ? -13.319 -6.394 7.876 1.00 91.06 215 CYS A CA 1
ATOM 1707 C C . CYS A 1 215 ? -14.085 -5.069 7.974 1.00 91.06 215 CYS A C 1
ATOM 1709 O O . CYS A 1 215 ? -15.313 -5.084 7.906 1.00 91.06 215 CYS A O 1
ATOM 1711 N N . TYR A 1 216 ? -13.369 -3.944 8.057 1.00 91.38 216 TYR A N 1
ATOM 1712 C CA . TYR A 1 216 ? -13.969 -2.613 8.207 1.00 91.38 216 TYR A CA 1
ATOM 1713 C C . TYR A 1 216 ? -14.969 -2.276 7.089 1.00 91.38 216 TYR A C 1
ATOM 1715 O O . TYR A 1 216 ? -16.042 -1.753 7.353 1.00 91.38 216 TYR A O 1
ATOM 1723 N N . ARG A 1 217 ? -14.696 -2.705 5.854 1.00 88.00 217 ARG A N 1
ATOM 1724 C CA . ARG A 1 217 ? -15.621 -2.549 4.721 1.00 88.00 217 ARG A CA 1
ATOM 1725 C C . ARG A 1 217 ? -16.941 -3.286 4.922 1.00 88.00 217 ARG A C 1
ATOM 1727 O O . ARG A 1 217 ? -17.979 -2.791 4.523 1.00 88.00 217 ARG A O 1
ATOM 1734 N N . ARG A 1 218 ? -16.929 -4.453 5.574 1.00 88.88 218 ARG A N 1
ATOM 1735 C CA . ARG A 1 218 ? -18.173 -5.160 5.929 1.00 88.88 218 ARG A CA 1
ATOM 1736 C C . ARG A 1 218 ? -18.937 -4.482 7.060 1.00 88.88 218 ARG A C 1
ATOM 1738 O O . ARG A 1 218 ? -20.104 -4.784 7.229 1.00 88.88 218 ARG A O 1
ATOM 1745 N N . LEU A 1 219 ? -18.265 -3.666 7.869 1.00 89.88 219 LEU A N 1
ATOM 1746 C CA . LEU A 1 219 ? -18.922 -2.865 8.899 1.00 89.88 219 LEU A CA 1
ATOM 1747 C C . LEU A 1 219 ? -19.542 -1.588 8.320 1.00 89.88 219 LEU A C 1
ATOM 1749 O O . LEU A 1 219 ? -20.432 -1.030 8.946 1.00 89.88 219 LEU A O 1
ATOM 1753 N N . ALA A 1 220 ? -19.038 -1.121 7.175 1.00 87.44 220 ALA A N 1
ATOM 1754 C CA . ALA A 1 220 ? -19.521 0.071 6.484 1.00 87.44 220 ALA A CA 1
ATOM 1755 C C . ALA A 1 220 ? -20.643 -0.207 5.463 1.00 87.44 220 ALA A C 1
ATOM 1757 O O . ALA A 1 220 ? -21.346 0.725 5.089 1.00 87.44 220 ALA A O 1
ATOM 1758 N N . ALA A 1 221 ? -20.780 -1.456 5.001 1.00 83.88 221 ALA A N 1
ATOM 1759 C CA . ALA A 1 221 ? -21.837 -1.913 4.089 1.00 83.88 221 ALA A CA 1
ATOM 1760 C C . ALA A 1 221 ? -23.104 -2.331 4.846 1.00 83.88 221 ALA A C 1
ATOM 1762 O O . ALA A 1 221 ? -24.209 -2.059 4.331 1.00 83.88 221 ALA A O 1
#

Radius of gyration: 17.36 Å; chains: 1; bounding box: 45×50×42 Å

pLDDT: mean 89.95, std 8.94, range [49.41, 98.56]

Organism: NCBI:txid1150837

Secondary structure (DSSP, 8-state):
-HHHHHHHHHHHH-SS--SSPPPEE-TTSSS-EEPBPHHHHHHHHHHHHHTT-HHHHHHHHHHHHHHHHHHHHHHHHSTTTTS-SS---HHHHHHHHTT--SS-TTPPP------PPPB-GGGGS--HHHHHHHHHHS-TT-HHHHHHHHHHHHHTHHHHHHHHH-GGGS-HHHHHHHHHHHHHHHHH-PPPGGG--SGGGGGGG-SGGGGTPPPHHHHH-

Foldseek 3Di:
DVQLVVQVVVCVPDPALDQERDFDDDPDDDPDGDAAALVSLLVNLLVCQVVVVQLSVLNSLVLLLVLLLVQQVVCCVDPPVVQGQFDDDPVQVVCVVVVHQGDDPPQDALPDDYDRYHHDNNSNPDDLQSQQSSVVRHDPQALVLLSVLLSCLRSPVVCVVVCVVCVVSHDPVSVVSNVVNNVCCVPPVDDDLSNGPGSSSSCSSGCCVVVVHDNSSVVND